Protein AF-A0A7C6BUJ6-F1 (afdb_monomer_lite)

Foldseek 3Di:
DQPQLPDDDDAPDDLVVLLCQQPVQLLVLQVQLQVDLAVSLLSLLVSLLSLLLSLLLLLLLQCSNPCDVCLLVLLLVLLVLLLVLLLVLLVVCVVVVHNSRSLVSSLVSSLVVQQVVLCCCCPVVVDPGPCSNVSSSSNSSSSNSNLQSLLSSLQSHNHSVSSCVLCVVVVVSVVSSVLSSCLNRVLSVVQDDNDNRSVLSSLSSSLSSLCVQLVSLVSSPCPDSNSVVSNVRSVVSNVVSVVVNVVVVVVQVVVCVVPVDRPDPVVD

Sequence (268 aa):
MSVAAGGGSESAVDPKITIGIGIIGGLIGVYLTPFHSVLGPLLASLGAVCAIIWGADAIARVASYGLGTGVPSIGYMSVAVGVIGVLSGLAGGVMLGNIYLGPILGVILSAIIGAVIAILGKKIVGMKIPVLLTGTMELTAASAISILGFSAAIAGGIGMAAIVSSVVATGFIALLFIMNTMAIQHPFNACLGPQENRVRTLKLAASTGFISMAVVGILGGLFTAKGAVIAIIGAIAWFITIKMFLEASKEEAASVAWSGMWPKEEEL

Structure (mmCIF, N/CA/C/O backbone):
data_AF-A0A7C6BUJ6-F1
#
_entry.id   AF-A0A7C6BUJ6-F1
#
loop_
_atom_site.group_PDB
_atom_site.id
_atom_site.type_symbol
_atom_site.label_atom_id
_atom_site.label_alt_id
_atom_site.label_comp_id
_atom_site.label_asym_id
_atom_site.label_entity_id
_atom_site.label_seq_id
_atom_site.pdbx_PDB_ins_code
_atom_site.Cartn_x
_atom_site.Cartn_y
_atom_site.Cartn_z
_atom_site.occupancy
_atom_site.B_iso_or_equiv
_atom_site.auth_seq_id
_atom_site.auth_comp_id
_atom_site.auth_asym_id
_atom_site.auth_atom_id
_atom_site.pdbx_PDB_model_num
ATOM 1 N N . MET A 1 1 ? -23.882 17.249 19.700 1.00 29.28 1 MET A N 1
ATOM 2 C CA . MET A 1 1 ? -23.713 15.968 20.414 1.00 29.28 1 MET A CA 1
ATOM 3 C C . MET A 1 1 ? -22.602 15.208 19.715 1.00 29.28 1 MET A C 1
ATOM 5 O O . MET A 1 1 ? -22.761 14.878 18.549 1.00 29.28 1 MET A O 1
ATOM 9 N N . SER A 1 2 ? -21.447 15.071 20.368 1.00 27.28 2 SER A N 1
ATOM 10 C CA . SER A 1 2 ? -20.324 14.282 19.854 1.00 27.28 2 SER A CA 1
ATOM 11 C C . SER A 1 2 ? -20.714 12.814 19.966 1.00 27.28 2 SER A C 1
ATOM 13 O O . SER A 1 2 ? -20.981 12.351 21.074 1.00 27.28 2 SER A O 1
ATOM 15 N N . VAL A 1 3 ? -20.824 12.112 18.839 1.00 32.84 3 VAL A N 1
ATOM 16 C CA . VAL A 1 3 ? -20.945 10.653 18.846 1.00 32.84 3 VAL A CA 1
ATOM 17 C C . VAL A 1 3 ? -19.619 10.151 19.399 1.00 32.84 3 VAL A C 1
ATOM 19 O O . VAL A 1 3 ? -18.591 10.250 18.732 1.00 32.84 3 VAL A O 1
ATOM 22 N N . ALA A 1 4 ? -19.630 9.729 20.662 1.00 32.44 4 ALA A N 1
ATOM 23 C CA . ALA A 1 4 ? -18.495 9.081 21.285 1.00 32.44 4 ALA A CA 1
ATOM 24 C C . ALA A 1 4 ? -18.145 7.867 20.421 1.00 32.44 4 ALA A C 1
ATOM 26 O O . ALA A 1 4 ? -18.926 6.921 20.333 1.00 32.44 4 ALA A O 1
ATOM 27 N N . ALA A 1 5 ? -17.008 7.936 19.731 1.00 37.09 5 ALA A N 1
ATOM 28 C CA . ALA A 1 5 ? -16.387 6.749 19.179 1.00 37.09 5 ALA A CA 1
ATOM 29 C C . ALA A 1 5 ? -16.152 5.808 20.366 1.00 37.09 5 ALA A C 1
ATOM 31 O O . ALA A 1 5 ? -15.547 6.225 21.360 1.00 37.09 5 ALA A O 1
ATOM 32 N N . GLY A 1 6 ? -16.733 4.607 20.295 1.00 33.31 6 GLY A N 1
ATOM 33 C CA . GLY A 1 6 ? -16.570 3.571 21.308 1.00 33.31 6 GLY A CA 1
ATOM 34 C C . GLY A 1 6 ? -15.096 3.441 21.670 1.00 33.31 6 GLY A C 1
ATOM 35 O O . GLY A 1 6 ? -14.227 3.486 20.794 1.00 33.31 6 GLY A O 1
ATOM 36 N N . GLY A 1 7 ? -14.815 3.392 22.974 1.00 32.12 7 GLY A N 1
ATOM 37 C CA . GLY A 1 7 ? -13.461 3.199 23.477 1.00 32.12 7 GLY A CA 1
ATOM 38 C C . GLY A 1 7 ? -12.842 1.984 22.798 1.00 32.12 7 GLY A C 1
ATOM 39 O O . GLY A 1 7 ? -13.539 1.000 22.596 1.00 32.12 7 GLY A O 1
ATOM 40 N N . GLY A 1 8 ? -11.569 2.091 22.402 1.00 38.09 8 GLY A N 1
ATOM 41 C CA . GLY A 1 8 ? -10.878 1.069 21.616 1.00 38.09 8 GLY A CA 1
ATOM 42 C C . GLY A 1 8 ? -11.058 -0.328 22.205 1.00 38.09 8 GLY A C 1
ATOM 43 O O . GLY A 1 8 ? -10.371 -0.682 23.161 1.00 38.09 8 GLY A O 1
ATOM 44 N N . SER A 1 9 ? -11.993 -1.079 21.632 1.00 43.00 9 SER A N 1
ATOM 45 C CA . SER A 1 9 ? -12.201 -2.493 21.884 1.00 43.00 9 SER A CA 1
ATOM 46 C C . SER A 1 9 ? -11.055 -3.282 21.251 1.00 43.00 9 SER A C 1
ATOM 48 O O . SER A 1 9 ? -10.383 -2.815 20.321 1.00 43.00 9 SER A O 1
ATOM 50 N N . GLU A 1 10 ? -10.770 -4.458 21.807 1.00 45.28 10 GLU A N 1
ATOM 51 C CA . GLU A 1 10 ? -9.793 -5.385 21.242 1.00 45.28 10 GLU A CA 1
ATOM 52 C C . GLU A 1 10 ? -10.175 -5.690 19.789 1.00 45.28 10 GLU A C 1
ATOM 54 O O . GLU A 1 10 ? -11.247 -6.209 19.496 1.00 45.28 10 GLU A O 1
ATOM 59 N N . SER A 1 11 ? -9.297 -5.314 18.859 1.00 54.06 11 SER A N 1
ATOM 60 C CA . SER A 1 11 ? -9.474 -5.613 17.443 1.00 54.06 11 SER A CA 1
ATOM 61 C C . SER A 1 11 ? -9.560 -7.128 17.258 1.00 54.06 11 SER A C 1
ATOM 63 O O . SER A 1 11 ? -8.603 -7.831 17.578 1.00 54.06 11 SER A O 1
ATOM 65 N N . ALA A 1 12 ? -10.649 -7.618 16.656 1.00 64.12 12 ALA A N 1
ATOM 66 C CA . ALA A 1 12 ? -10.813 -9.026 16.273 1.00 64.12 12 ALA A CA 1
ATOM 67 C C . ALA A 1 12 ? -9.687 -9.550 15.350 1.00 64.12 12 ALA A C 1
ATOM 69 O O . ALA A 1 12 ? -9.538 -10.754 15.147 1.00 64.12 12 ALA A O 1
ATOM 70 N N . VAL A 1 13 ? -8.882 -8.648 14.774 1.00 76.81 13 VAL A N 1
ATOM 71 C CA . VAL A 1 13 ? -7.712 -8.968 13.952 1.00 76.81 13 VAL A CA 1
ATOM 72 C C . VAL A 1 13 ? -6.442 -8.497 14.657 1.00 76.81 13 VAL A C 1
ATOM 74 O O . VAL A 1 13 ? -6.299 -7.304 14.933 1.00 76.81 13 VAL A O 1
ATOM 77 N N . ASP A 1 14 ? -5.507 -9.422 14.908 1.00 83.69 14 ASP A N 1
ATOM 78 C CA . ASP A 1 14 ? -4.208 -9.111 15.518 1.00 83.69 14 ASP A CA 1
ATOM 79 C C . ASP A 1 14 ? -3.388 -8.189 14.590 1.00 83.69 14 ASP A C 1
ATOM 81 O O . ASP A 1 14 ? -3.040 -8.592 13.469 1.00 83.69 14 ASP A O 1
ATOM 85 N N . PRO A 1 15 ? -3.011 -6.978 15.046 1.00 83.69 15 PRO A N 1
ATOM 86 C CA . PRO A 1 15 ? -2.178 -6.058 14.277 1.00 83.69 15 PRO A CA 1
ATOM 87 C C . PRO A 1 15 ? -0.844 -6.651 13.812 1.00 83.69 15 PRO A C 1
ATOM 89 O O . PRO A 1 15 ? -0.299 -6.243 12.790 1.00 83.69 15 PRO A O 1
ATOM 92 N N . LYS A 1 16 ? -0.288 -7.639 14.523 1.00 87.31 16 LYS A N 1
ATOM 93 C CA . LYS A 1 16 ? 0.959 -8.299 14.106 1.00 87.31 16 LYS A CA 1
ATOM 94 C C . LYS A 1 16 ? 0.796 -9.051 12.789 1.00 87.31 16 LYS A C 1
ATOM 96 O O . LYS A 1 16 ? 1.744 -9.113 12.008 1.00 87.31 16 LYS A O 1
ATOM 101 N N . ILE A 1 17 ? -0.393 -9.594 12.529 1.00 86.81 17 ILE A N 1
ATOM 102 C CA . ILE A 1 17 ? -0.695 -10.310 11.288 1.00 86.81 17 ILE A CA 1
ATOM 103 C C . ILE A 1 17 ? -0.746 -9.320 10.123 1.00 86.81 17 ILE A C 1
ATOM 105 O O . ILE A 1 17 ? -0.122 -9.560 9.090 1.00 86.81 17 ILE A O 1
ATOM 109 N N . THR A 1 18 ? -1.430 -8.185 10.291 1.00 87.12 18 THR A N 1
ATOM 110 C CA . THR A 1 18 ? -1.541 -7.162 9.238 1.00 87.12 18 THR A CA 1
ATOM 111 C C . THR A 1 18 ? -0.184 -6.523 8.941 1.00 87.12 18 THR A C 1
ATOM 113 O O . THR A 1 18 ? 0.188 -6.426 7.772 1.00 87.12 18 THR A O 1
ATOM 116 N N . ILE A 1 19 ? 0.608 -6.202 9.972 1.00 88.81 19 ILE A N 1
ATOM 117 C CA . ILE A 1 19 ? 1.999 -5.738 9.835 1.00 88.81 19 ILE A CA 1
ATOM 118 C C . ILE A 1 19 ? 2.847 -6.776 9.092 1.00 88.81 19 ILE A C 1
ATOM 120 O O . ILE A 1 19 ? 3.560 -6.434 8.148 1.00 88.81 19 ILE A O 1
ATOM 124 N N . GLY A 1 20 ? 2.772 -8.046 9.502 1.00 85.12 20 GLY A N 1
ATOM 125 C CA . GLY A 1 20 ? 3.536 -9.133 8.894 1.00 85.12 20 GLY A CA 1
ATOM 126 C C . GLY A 1 20 ? 3.234 -9.275 7.404 1.00 85.12 20 GLY A C 1
ATOM 127 O O . GLY A 1 20 ? 4.155 -9.283 6.590 1.00 85.12 20 GLY A O 1
ATOM 128 N N . ILE A 1 21 ? 1.952 -9.298 7.034 1.00 89.19 21 ILE A N 1
ATOM 129 C CA . ILE A 1 21 ? 1.513 -9.367 5.634 1.00 89.19 21 ILE A CA 1
ATOM 130 C C . ILE A 1 21 ? 1.965 -8.123 4.855 1.00 89.19 21 ILE A C 1
ATOM 132 O O . ILE A 1 21 ? 2.471 -8.254 3.741 1.00 89.19 21 ILE A O 1
ATOM 136 N N . GLY A 1 22 ? 1.833 -6.929 5.437 1.00 87.75 22 GLY A N 1
ATOM 137 C CA . GLY A 1 22 ? 2.206 -5.668 4.795 1.00 87.75 22 GLY A CA 1
ATOM 138 C C . GLY A 1 22 ? 3.706 -5.534 4.532 1.00 87.75 22 GLY A C 1
ATOM 139 O O . GLY A 1 22 ? 4.106 -5.224 3.412 1.00 87.75 22 GLY A O 1
ATOM 140 N N . ILE A 1 23 ? 4.545 -5.795 5.537 1.00 89.81 23 ILE A N 1
ATOM 141 C CA . ILE A 1 23 ? 6.003 -5.663 5.419 1.00 89.81 23 ILE A CA 1
ATOM 142 C C . ILE A 1 23 ? 6.583 -6.812 4.597 1.00 89.81 23 ILE A C 1
ATOM 144 O O . ILE A 1 23 ? 7.305 -6.564 3.633 1.00 89.81 23 ILE A O 1
ATOM 148 N N . ILE A 1 24 ? 6.277 -8.062 4.960 1.00 89.38 24 ILE A N 1
ATOM 149 C CA . ILE A 1 24 ? 6.874 -9.237 4.315 1.00 89.38 24 ILE A CA 1
ATOM 150 C C . ILE A 1 24 ? 6.318 -9.372 2.899 1.00 89.38 24 ILE A C 1
ATOM 152 O O . ILE A 1 24 ? 7.090 -9.390 1.944 1.00 89.38 24 ILE A O 1
ATOM 156 N N . GLY A 1 25 ? 4.992 -9.397 2.743 1.00 86.69 25 GLY A N 1
ATOM 157 C CA . GLY A 1 25 ? 4.352 -9.509 1.431 1.00 86.69 25 GLY A CA 1
ATOM 158 C C . GLY A 1 25 ? 4.665 -8.317 0.527 1.00 86.69 25 GLY A C 1
ATOM 159 O O . GLY A 1 25 ? 4.973 -8.496 -0.652 1.00 86.69 25 GLY A O 1
ATOM 160 N N . GLY A 1 26 ? 4.670 -7.107 1.087 1.00 88.69 26 GLY A N 1
ATOM 161 C CA . GLY A 1 26 ? 4.970 -5.885 0.351 1.00 88.69 26 GLY A CA 1
ATOM 162 C C . GLY A 1 26 ? 6.416 -5.783 -0.129 1.00 88.69 26 GLY A C 1
ATOM 163 O O . GLY A 1 26 ? 6.649 -5.573 -1.320 1.00 88.69 26 GLY A O 1
ATOM 164 N N . LEU A 1 27 ? 7.399 -5.971 0.759 1.00 92.62 27 LEU A N 1
ATOM 165 C CA . LEU A 1 27 ? 8.811 -5.890 0.376 1.00 92.62 27 LEU A CA 1
ATOM 166 C C . LEU A 1 27 ? 9.229 -7.055 -0.519 1.00 92.62 27 LEU A C 1
ATOM 168 O O . LEU A 1 27 ? 9.910 -6.815 -1.514 1.00 92.62 27 LEU A O 1
ATOM 172 N N . ILE A 1 28 ? 8.807 -8.291 -0.221 1.00 92.56 28 ILE A N 1
ATOM 173 C CA . ILE A 1 28 ? 9.089 -9.436 -1.101 1.00 92.56 28 ILE A CA 1
ATOM 174 C C . ILE A 1 28 ? 8.507 -9.171 -2.490 1.00 92.56 28 ILE A C 1
ATOM 176 O O . ILE A 1 28 ? 9.223 -9.315 -3.477 1.00 92.56 28 ILE A O 1
ATOM 180 N N . GLY A 1 29 ? 7.255 -8.710 -2.580 1.00 90.88 29 GLY A N 1
ATOM 181 C CA . GLY A 1 29 ? 6.632 -8.360 -3.857 1.00 90.88 29 GLY A CA 1
ATOM 182 C C . GLY A 1 29 ? 7.453 -7.341 -4.650 1.00 90.88 29 GLY A C 1
ATOM 183 O O . GLY A 1 29 ? 7.744 -7.562 -5.824 1.00 90.88 29 GLY A O 1
ATOM 184 N N . VAL A 1 30 ? 7.895 -6.258 -4.001 1.00 93.50 30 VAL A N 1
ATOM 185 C CA . VAL A 1 30 ? 8.757 -5.240 -4.626 1.00 93.50 30 VAL A CA 1
ATOM 186 C C . VAL A 1 30 ? 10.071 -5.854 -5.113 1.00 93.50 30 VAL A C 1
ATOM 188 O O . VAL A 1 30 ? 10.434 -5.669 -6.276 1.00 93.50 30 VAL A O 1
ATOM 191 N N . TYR A 1 31 ? 10.779 -6.610 -4.274 1.00 94.38 31 TYR A N 1
ATOM 192 C CA . TYR A 1 31 ? 12.066 -7.200 -4.649 1.00 94.38 31 TYR A CA 1
ATOM 193 C C . TYR A 1 31 ? 11.955 -8.263 -5.735 1.00 94.38 31 TYR A C 1
ATOM 195 O O . TYR A 1 31 ? 12.916 -8.451 -6.472 1.00 94.38 31 TYR A O 1
ATOM 203 N N . LEU A 1 32 ? 10.798 -8.909 -5.890 1.00 93.12 32 LEU A N 1
ATOM 204 C CA . LEU A 1 32 ? 10.567 -9.877 -6.958 1.00 93.12 32 LEU A CA 1
ATOM 205 C C . LEU A 1 32 ? 10.342 -9.231 -8.338 1.00 93.12 32 LEU A C 1
ATOM 207 O O . LEU A 1 32 ? 10.415 -9.929 -9.350 1.00 93.12 32 LEU A O 1
ATOM 211 N N . THR A 1 33 ? 10.152 -7.907 -8.413 1.00 93.12 33 THR A N 1
ATOM 212 C CA . THR A 1 33 ? 9.927 -7.182 -9.681 1.00 93.12 33 THR A CA 1
ATOM 213 C C . THR A 1 33 ? 10.969 -7.487 -10.768 1.00 93.12 33 THR A C 1
ATOM 215 O O . THR A 1 33 ? 10.563 -7.794 -11.888 1.00 93.12 33 THR A O 1
ATOM 218 N N . PRO A 1 34 ? 12.292 -7.443 -10.497 1.00 90.19 34 PRO A N 1
ATOM 219 C CA . PRO A 1 34 ? 13.306 -7.607 -11.540 1.00 90.19 34 PRO A CA 1
ATOM 220 C C . PRO A 1 34 ? 13.474 -9.050 -12.041 1.00 90.19 34 PRO A C 1
ATOM 222 O O . PRO A 1 34 ? 14.139 -9.259 -13.050 1.00 90.19 34 PRO A O 1
ATOM 225 N N . PHE A 1 35 ? 12.911 -10.048 -11.351 1.00 91.06 35 PHE A N 1
ATOM 226 C CA . PHE A 1 35 ? 13.170 -11.462 -11.650 1.00 91.06 35 PHE A CA 1
ATOM 227 C C . PHE A 1 35 ? 12.404 -11.978 -12.872 1.00 91.06 35 PHE A C 1
ATOM 229 O O . PHE A 1 35 ? 12.871 -12.894 -13.544 1.00 91.06 35 PHE A O 1
ATOM 236 N N . HIS A 1 36 ? 11.228 -11.419 -13.169 1.00 93.06 36 HIS A N 1
ATOM 237 C CA . HIS A 1 36 ? 10.424 -11.833 -14.317 1.00 93.06 36 HIS A CA 1
ATOM 238 C C . HIS A 1 36 ? 9.575 -10.670 -14.842 1.00 93.06 36 HIS A C 1
ATOM 240 O O . HIS A 1 36 ? 8.834 -10.050 -14.086 1.00 93.06 36 HIS A O 1
ATOM 246 N N . SER A 1 37 ? 9.599 -10.427 -16.155 1.00 90.50 37 SER A N 1
ATOM 247 C CA . SER A 1 37 ? 8.984 -9.251 -16.802 1.00 90.50 37 SER A CA 1
ATOM 248 C C . SER A 1 37 ? 7.465 -9.117 -16.614 1.00 90.50 37 SER A C 1
ATOM 250 O O . SER A 1 37 ? 6.938 -8.006 -16.605 1.00 90.50 37 SER A O 1
ATOM 252 N N . VAL A 1 38 ? 6.758 -10.242 -16.465 1.00 92.88 38 VAL A N 1
ATOM 253 C CA . VAL A 1 38 ? 5.309 -10.293 -16.178 1.00 92.88 38 VAL A CA 1
ATOM 254 C C . VAL A 1 38 ? 5.015 -10.576 -14.698 1.00 92.88 38 VAL A C 1
ATOM 256 O O . VAL A 1 38 ? 4.363 -9.771 -14.037 1.00 92.88 38 VAL A O 1
ATOM 259 N N . LEU A 1 39 ? 5.504 -11.703 -14.162 1.00 94.00 39 LEU A N 1
ATOM 260 C CA . LEU A 1 39 ? 5.211 -12.128 -12.788 1.00 94.00 39 LEU A CA 1
ATOM 261 C C . LEU A 1 39 ? 5.809 -11.214 -11.712 1.00 94.00 39 LEU A C 1
ATOM 263 O O . LEU A 1 39 ? 5.175 -11.021 -10.683 1.00 94.00 39 LEU A O 1
ATOM 267 N N . GLY A 1 40 ? 6.984 -10.623 -11.932 1.00 94.56 40 GLY A N 1
ATOM 268 C CA . GLY A 1 40 ? 7.600 -9.720 -10.959 1.00 94.56 40 GLY A CA 1
ATOM 269 C C . GLY A 1 40 ? 6.716 -8.500 -10.668 1.00 94.56 40 GLY A C 1
ATOM 270 O O . GLY A 1 40 ? 6.313 -8.301 -9.524 1.00 94.56 40 GLY A O 1
ATOM 271 N N . PRO A 1 41 ? 6.338 -7.712 -11.688 1.00 96.31 41 PRO A N 1
ATOM 272 C CA . PRO A 1 41 ? 5.401 -6.598 -11.538 1.00 96.31 41 PRO A CA 1
ATOM 273 C C . PRO A 1 41 ? 4.038 -6.988 -10.956 1.00 96.31 41 PRO A C 1
ATOM 275 O O . PRO A 1 41 ? 3.462 -6.229 -10.176 1.00 96.31 41 PRO A O 1
ATOM 278 N N . LEU A 1 42 ? 3.534 -8.179 -11.296 1.00 96.88 42 LEU A N 1
ATOM 279 C CA . LEU A 1 42 ? 2.320 -8.720 -10.689 1.00 96.88 42 LEU A CA 1
ATOM 280 C C . LEU A 1 42 ? 2.489 -8.893 -9.175 1.00 96.88 42 LEU A C 1
ATOM 282 O O . LEU A 1 42 ? 1.669 -8.387 -8.408 1.00 96.88 42 LEU A O 1
ATOM 286 N N . LEU A 1 43 ? 3.567 -9.540 -8.735 1.00 96.81 43 LEU A N 1
ATOM 287 C CA . LEU A 1 43 ? 3.860 -9.744 -7.316 1.00 96.81 43 LEU A CA 1
ATOM 288 C C . LEU A 1 43 ? 4.101 -8.420 -6.579 1.00 96.81 43 LEU A C 1
ATOM 290 O O . LEU A 1 43 ? 3.655 -8.275 -5.445 1.00 96.81 43 LEU A O 1
ATOM 294 N N . ALA A 1 44 ? 4.714 -7.428 -7.227 1.00 96.81 44 ALA A N 1
ATOM 295 C CA . ALA A 1 44 ? 4.863 -6.084 -6.669 1.00 96.81 44 ALA A CA 1
ATOM 296 C C . ALA A 1 44 ? 3.514 -5.392 -6.440 1.00 96.81 44 ALA A C 1
ATOM 298 O O . ALA A 1 44 ? 3.297 -4.785 -5.391 1.00 96.81 44 ALA A O 1
ATOM 299 N N . SER A 1 45 ? 2.582 -5.526 -7.389 1.00 97.06 45 SER A N 1
ATOM 300 C CA . SER A 1 45 ? 1.231 -4.976 -7.244 1.00 97.06 45 SER A CA 1
ATOM 301 C C . SER A 1 45 ? 0.413 -5.695 -6.164 1.00 97.06 45 SER A C 1
ATOM 303 O O . SER A 1 45 ? -0.272 -5.034 -5.390 1.00 97.06 45 SER A O 1
ATOM 305 N N . LEU A 1 46 ? 0.556 -7.018 -6.023 1.00 97.62 46 LEU A N 1
ATOM 306 C CA . LEU A 1 46 ? -0.041 -7.780 -4.920 1.00 97.62 46 LEU A CA 1
ATOM 307 C C . LEU A 1 46 ? 0.560 -7.376 -3.566 1.00 97.62 46 LEU A C 1
ATOM 309 O O . LEU A 1 46 ? -0.172 -7.164 -2.603 1.00 97.62 46 LEU A O 1
ATOM 313 N N . GLY A 1 47 ? 1.880 -7.186 -3.507 1.00 96.81 47 GLY A N 1
ATOM 314 C CA . GLY A 1 47 ? 2.567 -6.674 -2.323 1.00 96.81 47 GLY A CA 1
ATOM 315 C C . GLY A 1 47 ? 2.093 -5.272 -1.924 1.00 96.81 47 GLY A C 1
ATOM 316 O O . GLY A 1 47 ? 1.917 -4.992 -0.738 1.00 96.81 47 GLY A O 1
ATOM 317 N N . ALA A 1 48 ? 1.805 -4.401 -2.895 1.00 97.81 48 ALA A N 1
ATOM 318 C CA . ALA A 1 48 ? 1.201 -3.098 -2.623 1.00 97.81 48 ALA A CA 1
ATOM 319 C C . ALA A 1 48 ? -0.210 -3.222 -2.024 1.00 97.81 48 ALA A C 1
ATOM 321 O O . ALA A 1 48 ? -0.532 -2.478 -1.099 1.00 97.81 48 ALA A O 1
ATOM 322 N N . VAL A 1 49 ? -1.026 -4.187 -2.470 1.00 98.06 49 VAL A N 1
ATOM 323 C CA . VAL A 1 49 ? -2.335 -4.478 -1.852 1.00 98.06 49 VAL A CA 1
ATOM 324 C C . VAL A 1 49 ? -2.171 -4.954 -0.405 1.00 98.06 49 VAL A C 1
ATOM 326 O O . VAL A 1 49 ? -2.875 -4.467 0.477 1.00 98.06 49 VAL A O 1
ATOM 329 N N . CYS A 1 50 ? -1.202 -5.830 -0.123 1.00 97.38 50 CYS A N 1
ATOM 330 C CA . CYS A 1 50 ? -0.873 -6.235 1.248 1.00 97.38 50 CYS A CA 1
ATOM 331 C C . CYS A 1 50 ? -0.511 -5.031 2.133 1.00 97.38 50 CYS A C 1
ATOM 333 O O . CYS A 1 50 ? -0.978 -4.927 3.268 1.00 97.38 50 CYS A O 1
ATOM 335 N N . ALA A 1 51 ? 0.278 -4.092 1.605 1.00 97.62 51 ALA A N 1
ATOM 336 C CA . ALA A 1 51 ? 0.618 -2.863 2.310 1.00 97.62 51 ALA A CA 1
ATOM 337 C C . ALA A 1 51 ? -0.596 -1.942 2.518 1.00 97.62 51 ALA A C 1
ATOM 339 O O . ALA A 1 51 ? -0.716 -1.338 3.578 1.00 97.62 51 ALA A O 1
ATOM 340 N N . ILE A 1 52 ? -1.530 -1.870 1.564 1.00 97.88 52 ILE A N 1
ATOM 341 C CA . ILE A 1 52 ? -2.789 -1.123 1.727 1.00 97.88 52 ILE A CA 1
ATOM 342 C C . ILE A 1 52 ? -3.626 -1.704 2.869 1.00 97.88 52 ILE A C 1
ATOM 344 O O . ILE A 1 52 ? -4.128 -0.942 3.689 1.00 97.88 52 ILE A O 1
ATOM 348 N N . ILE A 1 53 ? -3.736 -3.032 2.969 1.00 97.00 53 ILE A N 1
ATOM 349 C CA . ILE A 1 53 ? -4.468 -3.698 4.059 1.00 97.00 53 ILE A CA 1
ATOM 350 C C . ILE A 1 53 ? -3.822 -3.381 5.416 1.00 97.00 53 ILE A C 1
ATOM 352 O O . ILE A 1 53 ? -4.525 -3.054 6.371 1.00 97.00 53 ILE A O 1
ATOM 356 N N . TRP A 1 54 ? -2.488 -3.407 5.496 1.00 96.81 54 TRP A N 1
ATOM 357 C CA . TRP A 1 54 ? -1.763 -2.984 6.697 1.00 96.81 54 TRP A CA 1
ATOM 358 C C . TRP A 1 54 ? -2.019 -1.510 7.043 1.00 96.81 54 TRP A C 1
ATOM 360 O O . TRP A 1 54 ? -2.348 -1.189 8.185 1.00 96.81 54 TRP A O 1
ATOM 370 N N . GLY A 1 55 ? -1.938 -0.614 6.057 1.00 95.81 55 GLY A N 1
ATOM 371 C CA . GLY A 1 55 ? -2.230 0.806 6.243 1.00 95.81 55 GLY A CA 1
ATOM 372 C C . GLY A 1 55 ? -3.668 1.051 6.704 1.00 95.81 55 GLY A C 1
ATOM 373 O O . GLY A 1 55 ? -3.893 1.874 7.589 1.00 95.81 55 GLY A O 1
ATOM 374 N N . ALA A 1 56 ? -4.634 0.315 6.150 1.00 95.12 56 ALA A N 1
ATOM 375 C CA . ALA A 1 56 ? -6.042 0.401 6.524 1.00 95.12 56 ALA A CA 1
ATOM 376 C C . ALA A 1 56 ? -6.288 -0.051 7.974 1.00 95.12 56 ALA A C 1
ATOM 378 O O . ALA A 1 56 ? -7.083 0.563 8.682 1.00 95.12 56 ALA A O 1
ATOM 379 N N . ASP A 1 57 ? -5.571 -1.072 8.455 1.00 94.62 57 ASP A N 1
ATOM 380 C CA . ASP A 1 57 ? -5.605 -1.430 9.875 1.00 94.62 57 ASP A CA 1
ATOM 381 C C . ASP A 1 57 ? -4.980 -0.337 10.759 1.00 94.62 57 ASP A C 1
ATOM 383 O O . ASP A 1 57 ? -5.569 0.077 11.763 1.00 94.62 57 ASP A O 1
ATOM 387 N N . ALA A 1 58 ? -3.799 0.161 10.381 1.00 93.62 58 ALA A N 1
ATOM 388 C CA . ALA A 1 58 ? -3.088 1.182 11.143 1.00 93.62 58 ALA A CA 1
ATOM 389 C C . ALA A 1 58 ? -3.917 2.470 11.275 1.00 93.62 58 ALA A C 1
ATOM 391 O O . ALA A 1 58 ? -4.071 2.991 12.383 1.00 93.62 58 ALA A O 1
ATOM 392 N N . ILE A 1 59 ? -4.510 2.956 10.176 1.00 92.75 59 ILE A N 1
ATOM 393 C CA . ILE A 1 59 ? -5.367 4.146 10.217 1.00 92.75 59 ILE A CA 1
ATOM 394 C C . ILE A 1 59 ? -6.607 3.896 11.066 1.00 92.75 59 ILE A C 1
ATOM 396 O O . ILE A 1 59 ? -6.945 4.748 11.880 1.00 92.75 59 ILE A O 1
ATOM 400 N N . ALA A 1 60 ? -7.235 2.725 10.951 1.00 91.00 60 ALA A N 1
ATOM 401 C CA . ALA A 1 60 ? -8.413 2.393 11.729 1.00 91.00 60 ALA A CA 1
ATOM 402 C C . ALA A 1 60 ? -8.089 2.344 13.232 1.00 91.00 60 ALA A C 1
ATOM 404 O O . ALA A 1 60 ? -8.829 2.911 14.025 1.00 91.00 60 ALA A O 1
ATOM 405 N N . ARG A 1 61 ? -6.936 1.795 13.650 1.00 89.94 61 ARG A N 1
ATOM 406 C CA . ARG A 1 61 ? -6.504 1.829 15.065 1.00 89.94 61 ARG A CA 1
ATOM 407 C C . ARG A 1 61 ? -6.301 3.247 15.600 1.00 89.94 61 ARG A C 1
ATOM 409 O O . ARG A 1 61 ? -6.676 3.529 16.733 1.00 89.94 61 ARG A O 1
ATOM 416 N N . VAL A 1 62 ? -5.713 4.149 14.815 1.00 89.19 62 VAL A N 1
ATOM 417 C CA . VAL A 1 62 ? -5.520 5.548 15.245 1.00 89.19 62 VAL A CA 1
ATOM 418 C C . VAL A 1 62 ? -6.851 6.305 15.240 1.00 89.19 62 VAL A C 1
ATOM 420 O O . VAL A 1 62 ? -7.123 7.101 16.138 1.00 89.19 62 VAL A O 1
ATOM 423 N N . ALA A 1 63 ? -7.690 6.053 14.240 1.00 88.00 63 ALA A N 1
ATOM 424 C CA . ALA A 1 63 ? -8.917 6.789 13.993 1.00 88.00 63 ALA A CA 1
ATOM 425 C C . ALA A 1 63 ? -10.096 6.385 14.882 1.00 88.00 63 ALA A C 1
ATOM 427 O O . ALA A 1 63 ? -10.951 7.237 15.141 1.00 88.00 63 ALA A O 1
ATOM 428 N N . SER A 1 64 ? -10.104 5.159 15.420 1.00 84.50 64 SER A N 1
ATOM 429 C CA . SER A 1 64 ? -11.083 4.707 16.420 1.00 84.50 64 SER A CA 1
ATOM 430 C C . SER A 1 64 ? -11.118 5.597 17.668 1.00 84.50 64 SER A C 1
ATOM 432 O O . SER A 1 64 ? -12.141 5.669 18.334 1.00 84.50 64 SER A O 1
ATOM 434 N N . TYR A 1 65 ? -10.064 6.370 17.951 1.00 84.00 65 TYR A N 1
ATOM 435 C CA . TYR A 1 65 ? -10.046 7.346 19.050 1.00 84.00 65 TYR A CA 1
ATOM 436 C C . TYR A 1 65 ? -10.801 8.656 18.744 1.00 84.00 65 TYR A C 1
ATOM 438 O O . TYR A 1 65 ? -10.589 9.665 19.416 1.00 84.00 65 TYR A O 1
ATOM 446 N N . GLY A 1 66 ? -11.678 8.665 17.736 1.00 76.31 66 GLY A N 1
ATOM 447 C CA . GLY A 1 66 ? -12.570 9.789 17.452 1.00 76.31 66 GLY A CA 1
ATOM 448 C C . GLY A 1 66 ? -11.913 10.925 16.670 1.00 76.31 66 GLY A C 1
ATOM 449 O O . GLY A 1 66 ? -12.153 12.094 16.963 1.00 76.31 66 GLY A O 1
ATOM 450 N N . LEU A 1 67 ? -11.097 10.603 15.658 1.00 75.75 67 LEU A N 1
ATOM 451 C CA . LEU A 1 67 ? -10.441 11.616 14.814 1.00 75.75 67 LEU A CA 1
ATOM 452 C C . LEU A 1 67 ? -11.418 12.474 13.987 1.00 75.75 67 LEU A C 1
ATOM 454 O O . LEU A 1 67 ? -11.039 13.561 13.550 1.00 75.75 67 LEU A O 1
ATOM 458 N N . GLY A 1 68 ? -12.650 12.011 13.748 1.00 78.62 68 GLY A N 1
ATOM 459 C CA . GLY A 1 68 ? -13.640 12.727 12.938 1.00 78.62 68 GLY A CA 1
ATOM 460 C C . GLY A 1 68 ? -13.097 13.077 11.547 1.00 78.62 68 GLY A C 1
ATOM 461 O O . GLY A 1 68 ? -12.620 12.210 10.817 1.00 78.62 68 GLY A O 1
ATOM 462 N N . THR A 1 69 ? -13.095 14.364 11.195 1.00 80.44 69 THR A N 1
ATOM 463 C CA . THR A 1 69 ? -12.527 14.871 9.928 1.00 80.44 69 THR A CA 1
ATOM 464 C C . THR A 1 69 ? -11.003 14.717 9.822 1.00 80.44 69 THR A C 1
ATOM 466 O O . THR A 1 69 ? -10.440 14.922 8.749 1.00 80.44 69 THR A O 1
ATOM 469 N N . GLY A 1 70 ? -10.320 14.328 10.901 1.00 82.50 70 GLY A N 1
ATOM 470 C CA . GLY A 1 70 ? -8.886 14.043 10.917 1.00 82.50 70 GLY A CA 1
ATOM 471 C C . GLY A 1 70 ? -8.485 12.753 10.195 1.00 82.50 70 GLY A C 1
ATOM 472 O O . GLY A 1 70 ? -7.304 12.591 9.893 1.00 82.50 70 GLY A O 1
ATOM 473 N N . VAL A 1 71 ? -9.431 11.856 9.884 1.00 85.19 71 VAL A N 1
ATOM 474 C CA . VAL A 1 71 ? -9.146 10.595 9.173 1.00 85.19 71 VAL A CA 1
ATOM 475 C C . VAL A 1 71 ? -8.653 10.846 7.742 1.00 85.19 71 VAL A C 1
ATOM 477 O O . VAL A 1 71 ? -7.561 10.378 7.417 1.00 85.19 71 VAL A O 1
ATOM 480 N N . PRO A 1 72 ? -9.354 11.634 6.899 1.00 86.81 72 PRO A N 1
ATOM 481 C CA . PRO A 1 72 ? -8.791 12.061 5.623 1.00 86.81 72 PRO A CA 1
ATOM 482 C C . PRO A 1 72 ? -7.417 12.729 5.761 1.00 86.81 72 PRO A C 1
ATOM 484 O O . PRO A 1 72 ? -6.495 12.433 5.006 1.00 86.81 72 PRO A O 1
ATOM 487 N N . SER A 1 73 ? -7.249 13.609 6.752 1.00 89.44 73 SER A N 1
ATOM 488 C CA . SER A 1 73 ? -6.012 14.377 6.927 1.00 89.44 73 SER A CA 1
ATOM 489 C C . SER A 1 73 ? -4.798 13.490 7.210 1.00 89.44 73 SER A C 1
ATOM 491 O O . SER A 1 73 ? -3.757 13.667 6.576 1.00 89.44 73 SER A O 1
ATOM 493 N N . ILE A 1 74 ? -4.920 12.513 8.119 1.00 90.81 74 ILE A N 1
ATOM 494 C CA . ILE A 1 74 ? -3.817 11.591 8.422 1.00 90.81 74 ILE A CA 1
ATOM 495 C C . ILE A 1 74 ? -3.540 10.634 7.256 1.00 90.81 74 ILE A C 1
ATOM 497 O O . ILE A 1 74 ? -2.380 10.284 7.039 1.00 90.81 74 ILE A O 1
ATOM 501 N N . GLY A 1 75 ? -4.559 10.270 6.467 1.00 92.31 75 GLY A N 1
ATOM 502 C CA . GLY A 1 75 ? -4.398 9.470 5.252 1.00 92.31 75 GLY A CA 1
ATOM 503 C C . GLY A 1 75 ? -3.574 10.201 4.189 1.00 92.31 75 GLY A C 1
ATOM 504 O O . GLY A 1 75 ? -2.499 9.731 3.816 1.00 92.31 75 GLY A O 1
ATOM 505 N N . TYR A 1 76 ? -4.016 11.393 3.770 1.00 95.00 76 TYR A N 1
ATOM 506 C CA . TYR A 1 76 ? -3.309 12.209 2.769 1.00 95.00 76 TYR A CA 1
ATOM 507 C C . TYR A 1 76 ? -1.879 12.545 3.196 1.00 95.00 76 TYR A C 1
ATOM 509 O O . TYR A 1 76 ? -0.936 12.419 2.414 1.00 95.00 76 TYR A O 1
ATOM 517 N N . MET A 1 77 ? -1.700 12.949 4.452 1.00 95.44 77 MET A N 1
ATOM 518 C CA . MET A 1 77 ? -0.381 13.265 4.986 1.00 95.44 77 MET A CA 1
ATOM 519 C C . MET A 1 77 ? 0.535 12.036 4.973 1.00 95.44 77 MET A C 1
ATOM 521 O O . MET A 1 77 ? 1.682 12.130 4.538 1.00 95.44 77 MET A O 1
ATOM 525 N N . SER A 1 78 ? 0.042 10.877 5.413 1.00 96.31 78 SER A N 1
ATOM 526 C CA . SER A 1 78 ? 0.872 9.673 5.488 1.00 96.31 78 SER A CA 1
ATOM 527 C C . SER A 1 78 ? 1.309 9.170 4.121 1.00 96.31 78 SER A C 1
ATOM 529 O O . SER A 1 78 ? 2.458 8.761 3.956 1.00 96.31 78 SER A O 1
ATOM 531 N N . VAL A 1 79 ? 0.431 9.262 3.120 1.00 97.31 79 VAL A N 1
ATOM 532 C CA . VAL A 1 79 ? 0.785 8.892 1.748 1.00 97.31 79 VAL A CA 1
ATOM 533 C C . VAL A 1 79 ? 1.737 9.906 1.123 1.00 97.31 79 VAL A C 1
ATOM 535 O O . VAL A 1 79 ? 2.664 9.496 0.427 1.00 97.31 79 VAL A O 1
ATOM 538 N N . ALA A 1 80 ? 1.613 11.201 1.434 1.00 97.75 80 ALA A N 1
ATOM 539 C CA . ALA A 1 80 ? 2.588 12.205 1.002 1.00 97.75 80 ALA A CA 1
ATOM 540 C C . ALA A 1 80 ? 3.987 11.901 1.565 1.00 97.75 80 ALA A C 1
ATOM 542 O O . ALA A 1 80 ? 4.974 11.913 0.830 1.00 97.75 80 ALA A O 1
ATOM 543 N N . VAL A 1 81 ? 4.070 11.537 2.850 1.00 97.94 81 VAL A N 1
ATOM 544 C CA . VAL A 1 81 ? 5.313 11.062 3.483 1.00 97.94 81 VAL A CA 1
ATOM 545 C C . VAL A 1 81 ? 5.810 9.762 2.845 1.00 97.94 81 VAL A C 1
ATOM 547 O O . VAL A 1 81 ? 7.017 9.581 2.684 1.00 97.94 81 VAL A O 1
ATOM 550 N N . GLY A 1 82 ? 4.904 8.866 2.453 1.00 97.31 82 GLY A N 1
ATOM 551 C CA . GLY A 1 82 ? 5.223 7.661 1.689 1.00 97.31 82 GLY A CA 1
ATOM 552 C C . GLY A 1 82 ? 5.903 7.983 0.356 1.00 97.31 82 GLY A C 1
ATOM 553 O O . GLY A 1 82 ? 6.973 7.456 0.071 1.00 97.31 82 GLY A O 1
ATOM 554 N N . VAL A 1 83 ? 5.338 8.902 -0.432 1.00 97.62 83 VAL A N 1
ATOM 555 C CA . VAL A 1 83 ? 5.918 9.355 -1.709 1.00 97.62 83 VAL A CA 1
ATOM 556 C C . VAL A 1 83 ? 7.298 9.980 -1.496 1.00 97.62 83 VAL A C 1
ATO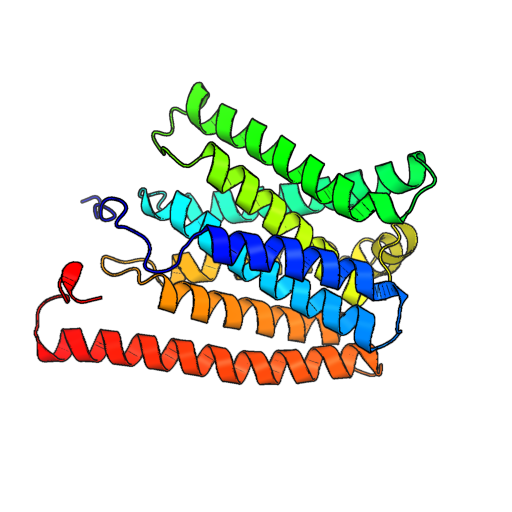M 558 O O . VAL A 1 83 ? 8.258 9.594 -2.165 1.00 97.62 83 VAL A O 1
ATOM 561 N N . ILE A 1 84 ? 7.418 10.915 -0.547 1.00 97.06 84 ILE A N 1
ATOM 562 C CA . ILE A 1 84 ? 8.687 11.600 -0.257 1.00 97.06 84 ILE A CA 1
ATOM 563 C C . ILE A 1 84 ? 9.748 10.598 0.201 1.00 97.06 84 ILE A C 1
ATOM 565 O O . ILE A 1 84 ? 10.880 10.640 -0.285 1.00 97.06 84 ILE A O 1
ATOM 569 N N . GLY A 1 85 ? 9.396 9.689 1.110 1.00 97.00 85 GLY A N 1
ATOM 570 C CA . GLY A 1 85 ? 10.325 8.685 1.612 1.00 97.00 85 GLY A CA 1
ATOM 571 C C . GLY A 1 85 ? 10.760 7.714 0.523 1.00 97.00 85 GLY A C 1
ATOM 572 O O . GLY A 1 85 ? 11.955 7.490 0.387 1.00 97.00 85 GLY A O 1
ATOM 573 N N . VAL A 1 86 ? 9.851 7.230 -0.331 1.00 97.06 86 VAL A N 1
ATOM 574 C CA . VAL A 1 86 ? 10.207 6.370 -1.475 1.00 97.06 86 VAL A CA 1
ATOM 575 C C . VAL A 1 86 ? 11.187 7.065 -2.416 1.00 97.06 86 VAL A C 1
ATOM 577 O O . VAL A 1 86 ? 12.234 6.498 -2.721 1.00 97.06 86 VAL A O 1
ATOM 580 N N . LEU A 1 87 ? 10.902 8.295 -2.852 1.00 96.56 87 LEU A N 1
ATOM 581 C CA . LEU A 1 87 ? 11.789 9.013 -3.774 1.00 96.56 87 LEU A CA 1
ATOM 582 C C . LEU A 1 87 ? 13.154 9.312 -3.140 1.00 96.56 87 LEU A C 1
ATOM 584 O O . LEU A 1 87 ? 14.186 9.126 -3.786 1.00 96.56 87 LEU A O 1
ATOM 588 N N . SER A 1 88 ? 13.167 9.704 -1.864 1.00 96.19 88 SER A N 1
ATOM 589 C CA . SER A 1 88 ? 14.402 9.968 -1.114 1.00 96.19 88 SER A CA 1
ATOM 590 C C . SER A 1 88 ? 15.210 8.691 -0.871 1.00 96.19 88 SER A C 1
ATOM 592 O O . SER A 1 88 ? 16.431 8.696 -0.992 1.00 96.19 88 SER A O 1
ATOM 594 N N . GLY A 1 89 ? 14.539 7.579 -0.571 1.00 96.12 89 GLY A N 1
ATOM 595 C CA . GLY A 1 89 ? 15.158 6.274 -0.360 1.00 96.12 89 GLY A CA 1
ATOM 596 C C . GLY A 1 89 ? 15.773 5.717 -1.635 1.00 96.12 89 GLY A C 1
ATOM 597 O O . GLY A 1 89 ? 16.925 5.289 -1.624 1.00 96.12 89 GLY A O 1
ATOM 598 N N . LEU A 1 90 ? 15.050 5.799 -2.756 1.00 95.75 90 LEU A N 1
ATOM 599 C CA . LEU A 1 90 ? 15.568 5.432 -4.074 1.00 95.75 90 LEU A CA 1
ATOM 600 C C . LEU A 1 90 ? 16.791 6.279 -4.455 1.00 95.75 90 LEU A C 1
ATOM 602 O O . LEU A 1 90 ? 17.784 5.720 -4.919 1.00 95.75 90 LEU A O 1
ATOM 606 N N . ALA A 1 91 ? 16.759 7.592 -4.198 1.00 94.81 91 ALA A N 1
ATOM 607 C CA . ALA A 1 91 ? 17.915 8.467 -4.393 1.00 94.81 91 ALA A CA 1
ATOM 608 C C . ALA A 1 91 ? 19.099 8.065 -3.499 1.00 94.81 91 ALA A C 1
ATOM 610 O O . ALA A 1 91 ? 20.221 7.938 -3.986 1.00 94.81 91 ALA A O 1
ATOM 611 N N . GLY A 1 92 ? 18.850 7.775 -2.220 1.00 92.75 92 GLY A N 1
ATOM 612 C CA . GLY A 1 92 ? 19.865 7.271 -1.293 1.00 92.75 92 GLY A CA 1
ATOM 613 C C . GLY A 1 92 ? 20.493 5.951 -1.753 1.00 92.75 92 GLY A C 1
ATOM 614 O O . GLY A 1 92 ? 21.709 5.793 -1.682 1.00 92.75 92 GLY A O 1
ATOM 615 N N . GLY A 1 93 ? 19.696 5.031 -2.306 1.00 92.00 93 GLY A N 1
ATOM 616 C CA . GLY A 1 93 ? 20.193 3.786 -2.899 1.00 92.00 93 GLY A CA 1
ATOM 617 C C . GLY A 1 93 ? 21.141 4.025 -4.079 1.00 92.00 93 GLY A C 1
ATOM 618 O O . GLY A 1 93 ? 22.175 3.366 -4.184 1.00 92.00 93 GLY A O 1
ATOM 619 N N . VAL A 1 94 ? 20.843 5.015 -4.928 1.00 92.56 94 VAL A N 1
ATOM 620 C CA . VAL A 1 94 ? 21.740 5.436 -6.020 1.00 92.56 94 VAL A CA 1
ATOM 621 C C . VAL A 1 94 ? 23.032 6.044 -5.468 1.00 92.56 94 VAL A C 1
ATOM 623 O O . VAL A 1 94 ? 24.112 5.672 -5.920 1.00 92.56 94 VAL A O 1
ATOM 626 N N . MET A 1 95 ? 22.946 6.923 -4.465 1.00 92.50 95 MET A N 1
ATOM 627 C CA . MET A 1 95 ? 24.119 7.553 -3.839 1.00 92.50 95 MET A CA 1
ATOM 628 C C . MET A 1 95 ? 25.059 6.535 -3.179 1.00 92.50 95 MET A C 1
ATOM 630 O O . MET A 1 95 ? 26.272 6.716 -3.199 1.00 92.50 95 MET A O 1
ATOM 634 N N . LEU A 1 96 ? 24.507 5.454 -2.624 1.00 91.62 96 LEU A N 1
ATOM 635 C CA . LEU A 1 96 ? 25.263 4.353 -2.021 1.00 91.62 96 LEU A CA 1
ATOM 636 C C . LEU A 1 96 ? 25.729 3.300 -3.044 1.00 91.62 96 LEU A C 1
ATOM 638 O O . LEU A 1 96 ? 26.323 2.295 -2.658 1.00 91.62 96 LEU A O 1
ATOM 642 N N . GLY A 1 97 ? 25.441 3.493 -4.335 1.00 89.12 97 GLY A N 1
ATOM 643 C CA . GLY A 1 97 ? 25.818 2.565 -5.403 1.00 89.12 97 GLY A CA 1
ATOM 644 C C . GLY A 1 97 ? 25.069 1.228 -5.380 1.00 89.12 97 GLY A C 1
ATOM 645 O O . GLY A 1 97 ? 25.473 0.295 -6.071 1.00 89.12 97 GLY A O 1
ATOM 646 N N . ASN A 1 98 ? 23.982 1.108 -4.610 1.00 90.56 98 ASN A N 1
ATOM 647 C CA . ASN A 1 98 ? 23.210 -0.125 -4.486 1.00 90.56 98 ASN A CA 1
ATOM 648 C C . ASN A 1 98 ? 21.705 0.138 -4.615 1.00 90.56 98 ASN A C 1
ATOM 650 O O . ASN A 1 98 ? 21.019 0.517 -3.664 1.00 90.56 98 ASN A O 1
ATOM 654 N N . ILE A 1 99 ? 21.181 -0.149 -5.808 1.00 88.81 99 ILE A N 1
ATOM 655 C CA . ILE A 1 99 ? 19.765 0.016 -6.162 1.00 88.81 99 ILE A CA 1
ATOM 656 C C . ILE A 1 99 ? 18.850 -0.789 -5.229 1.00 88.81 99 ILE A C 1
ATOM 658 O O . ILE A 1 99 ? 17.759 -0.329 -4.892 1.00 88.81 99 ILE A O 1
ATOM 662 N N . TYR A 1 100 ? 19.299 -1.957 -4.765 1.00 90.94 100 TYR A N 1
ATOM 663 C CA . TYR A 1 100 ? 18.512 -2.814 -3.885 1.00 90.94 100 TYR A CA 1
ATOM 664 C C . TYR A 1 100 ? 18.349 -2.230 -2.481 1.00 90.94 100 TYR A C 1
ATOM 666 O O . TYR A 1 100 ? 17.439 -2.639 -1.781 1.00 90.94 100 TYR A O 1
ATOM 674 N N . LEU A 1 101 ? 19.149 -1.247 -2.058 1.00 92.56 101 LEU A N 1
ATOM 675 C CA . LEU A 1 101 ? 18.907 -0.565 -0.781 1.00 92.56 101 LEU A CA 1
ATOM 676 C C . LEU A 1 101 ? 17.766 0.455 -0.863 1.00 92.56 101 LEU A C 1
ATOM 678 O O . LEU A 1 101 ? 17.171 0.782 0.162 1.00 92.56 101 LEU A O 1
ATOM 682 N N . GLY A 1 102 ? 17.433 0.933 -2.066 1.00 93.62 102 GLY A N 1
ATOM 683 C CA . GLY A 1 102 ? 16.453 1.998 -2.275 1.00 93.62 102 GLY A CA 1
ATOM 684 C C . GLY A 1 102 ? 15.087 1.733 -1.624 1.00 93.62 102 GLY A C 1
ATOM 685 O O . GLY A 1 102 ? 14.636 2.566 -0.833 1.00 93.62 102 GLY A O 1
ATOM 686 N N . PRO A 1 103 ? 14.446 0.574 -1.880 1.00 94.69 103 PRO A N 1
ATOM 687 C CA . PRO A 1 103 ? 13.185 0.194 -1.244 1.00 94.69 103 PRO A CA 1
ATOM 688 C C . PRO A 1 103 ? 13.203 0.238 0.288 1.00 94.69 103 PRO A C 1
ATOM 690 O O . PRO A 1 103 ? 12.328 0.851 0.897 1.00 94.69 103 PRO A O 1
ATOM 693 N N . ILE A 1 104 ? 14.211 -0.376 0.920 1.00 95.69 104 ILE A N 1
ATOM 694 C CA . ILE A 1 104 ? 14.317 -0.434 2.387 1.00 95.69 104 ILE A CA 1
ATOM 695 C C . ILE A 1 104 ? 14.555 0.959 2.966 1.00 95.69 104 ILE A C 1
ATOM 697 O O . ILE A 1 104 ? 13.887 1.344 3.925 1.00 95.69 104 ILE A O 1
ATOM 701 N N . LEU A 1 105 ? 15.463 1.733 2.366 1.00 95.94 105 LEU A N 1
ATOM 702 C CA . LEU A 1 105 ? 15.723 3.106 2.792 1.00 95.94 105 LEU A CA 1
ATOM 703 C C . LEU A 1 105 ? 14.460 3.960 2.702 1.00 95.94 105 LEU A C 1
ATOM 705 O O . LEU A 1 105 ? 14.195 4.739 3.611 1.00 95.94 105 LEU A O 1
ATOM 709 N N . GLY A 1 106 ? 13.649 3.775 1.657 1.00 96.50 106 GLY A N 1
ATOM 710 C CA . GLY A 1 106 ? 12.405 4.519 1.497 1.00 96.50 106 GLY A CA 1
ATOM 711 C C . GLY A 1 106 ? 11.407 4.248 2.618 1.00 96.50 106 GLY A C 1
ATOM 712 O O . GLY A 1 106 ? 10.873 5.186 3.206 1.00 96.50 106 GLY A O 1
ATOM 713 N N . VAL A 1 107 ? 11.220 2.976 2.978 1.00 96.75 107 VAL A N 1
ATOM 714 C CA . VAL A 1 107 ? 10.332 2.582 4.083 1.00 96.75 107 VAL A CA 1
ATOM 715 C C . VAL A 1 107 ? 10.846 3.096 5.429 1.00 96.75 107 VAL A C 1
ATOM 717 O O . VAL A 1 107 ? 10.067 3.651 6.204 1.00 96.75 107 VAL A O 1
ATOM 720 N N . ILE A 1 108 ? 12.151 2.966 5.699 1.00 96.88 108 ILE A N 1
ATOM 721 C CA . ILE A 1 108 ? 12.767 3.452 6.943 1.00 96.88 108 ILE A CA 1
ATOM 722 C C . ILE A 1 108 ? 12.606 4.972 7.065 1.00 96.88 108 ILE A C 1
ATOM 724 O O . ILE A 1 108 ? 12.174 5.460 8.109 1.00 96.88 108 ILE A O 1
ATOM 728 N N . LEU A 1 109 ? 12.903 5.725 6.002 1.00 97.19 109 LEU A N 1
ATOM 729 C CA . LEU A 1 109 ? 12.760 7.181 5.997 1.00 97.19 109 LEU A CA 1
ATOM 730 C C . LEU A 1 109 ? 11.301 7.604 6.206 1.00 97.19 109 LEU A C 1
ATOM 732 O O . LEU A 1 109 ? 11.041 8.484 7.026 1.00 97.19 109 LEU A O 1
ATOM 736 N N . SER A 1 110 ? 10.339 6.955 5.541 1.00 97.56 110 SER A N 1
ATOM 737 C CA . SER A 1 110 ? 8.914 7.233 5.759 1.00 97.56 110 SER A CA 1
ATOM 738 C C . SER A 1 110 ? 8.471 6.939 7.193 1.00 97.56 110 SER A C 1
ATOM 740 O O . SER A 1 110 ? 7.724 7.734 7.770 1.00 97.56 110 SER A O 1
ATOM 742 N N . ALA A 1 111 ? 8.939 5.845 7.800 1.00 97.25 111 ALA A N 1
ATOM 743 C CA . ALA A 1 111 ? 8.634 5.519 9.192 1.00 97.25 111 ALA A CA 1
ATOM 744 C C . ALA A 1 111 ? 9.211 6.567 10.160 1.00 97.25 111 ALA A C 1
ATOM 746 O O . ALA A 1 111 ? 8.512 7.017 11.066 1.00 97.25 111 ALA A O 1
ATOM 747 N N . ILE A 1 112 ? 10.455 7.013 9.941 1.00 97.56 112 ILE A N 1
ATOM 748 C CA . ILE A 1 112 ? 11.100 8.056 10.755 1.00 97.56 112 ILE A CA 1
ATOM 749 C C . ILE A 1 112 ? 10.332 9.378 10.654 1.00 97.56 112 ILE A C 1
ATOM 751 O O . ILE A 1 112 ? 10.021 9.987 11.677 1.00 97.56 112 ILE A O 1
ATOM 755 N N . ILE A 1 113 ? 9.982 9.816 9.441 1.00 97.19 113 ILE A N 1
ATOM 756 C CA . ILE A 1 113 ? 9.218 11.056 9.242 1.00 97.19 113 ILE A CA 1
ATOM 757 C C . ILE A 1 113 ? 7.831 10.941 9.895 1.00 97.19 113 ILE A C 1
ATOM 759 O O . ILE A 1 113 ? 7.393 11.868 10.576 1.00 97.19 113 ILE A O 1
ATOM 763 N N . GLY A 1 114 ? 7.169 9.786 9.768 1.00 96.38 114 GLY A N 1
ATOM 764 C CA . GLY A 1 114 ? 5.908 9.501 10.458 1.00 96.38 114 GLY A CA 1
ATOM 765 C C . GLY A 1 114 ? 6.029 9.587 11.982 1.00 96.38 114 GLY A C 1
ATOM 766 O O . GLY A 1 114 ? 5.173 10.185 12.635 1.00 96.38 114 GLY A O 1
ATOM 767 N N . ALA A 1 115 ? 7.124 9.074 12.552 1.00 96.25 115 ALA A N 1
ATOM 768 C CA . ALA A 1 115 ? 7.408 9.176 13.983 1.00 96.25 115 ALA A CA 1
ATOM 769 C C . ALA A 1 115 ? 7.536 10.636 14.432 1.00 96.25 115 ALA A C 1
ATOM 771 O O . ALA A 1 115 ? 6.932 11.035 15.428 1.00 96.25 115 ALA A O 1
ATOM 772 N N . VAL A 1 116 ? 8.290 11.445 13.679 1.00 96.31 116 VAL A N 1
ATOM 773 C CA . VAL A 1 116 ? 8.461 12.878 13.958 1.00 96.31 116 VAL A CA 1
ATOM 774 C C . VAL A 1 116 ? 7.104 13.574 13.963 1.00 96.31 116 VAL A C 1
ATOM 776 O O . VAL A 1 116 ? 6.765 14.236 14.941 1.00 96.31 116 VAL A O 1
ATOM 779 N N . ILE A 1 117 ? 6.290 13.366 12.928 1.00 94.12 117 ILE A N 1
ATOM 780 C CA . ILE A 1 117 ? 4.952 13.961 12.829 1.00 94.12 117 ILE A CA 1
ATOM 781 C C . ILE A 1 117 ? 4.074 13.566 14.019 1.00 94.12 117 ILE A C 1
ATOM 783 O O . ILE A 1 117 ? 3.429 14.424 14.622 1.00 94.12 117 ILE A O 1
ATOM 787 N N . ALA A 1 118 ? 4.071 12.292 14.406 1.00 92.88 118 ALA A N 1
ATOM 788 C CA . ALA A 1 118 ? 3.276 11.837 15.538 1.00 92.88 118 ALA A CA 1
ATOM 789 C C . ALA A 1 118 ? 3.755 12.415 16.877 1.00 92.88 118 ALA A C 1
ATOM 791 O O . ALA A 1 118 ? 2.933 12.726 17.741 1.00 92.88 118 ALA A O 1
ATOM 792 N N . ILE A 1 119 ? 5.068 12.604 17.058 1.00 93.94 119 ILE A N 1
ATOM 793 C CA . ILE A 1 119 ? 5.623 13.291 18.232 1.00 93.94 119 ILE A CA 1
ATOM 794 C C . ILE A 1 119 ? 5.137 14.741 18.272 1.00 93.94 119 ILE A C 1
ATOM 796 O O . ILE A 1 119 ? 4.725 15.201 19.338 1.00 93.94 119 ILE A O 1
ATOM 800 N N . LEU A 1 120 ? 5.137 15.443 17.135 1.00 92.50 120 LEU A N 1
ATOM 801 C CA . LEU A 1 120 ? 4.611 16.808 17.043 1.00 92.50 120 LEU A CA 1
ATOM 802 C C . LEU A 1 120 ? 3.105 16.836 17.356 1.00 92.50 120 LEU A C 1
ATOM 804 O O . LEU A 1 120 ? 2.667 17.639 18.179 1.00 92.50 120 LEU A O 1
ATOM 808 N N . GLY A 1 121 ? 2.319 15.909 16.801 1.00 89.12 121 GLY A N 1
ATOM 809 C CA . GLY A 1 121 ? 0.886 15.784 17.092 1.00 89.12 121 GLY A CA 1
ATOM 810 C C . GLY A 1 121 ? 0.596 15.515 18.573 1.00 89.12 121 GLY A C 1
ATOM 811 O O . GLY A 1 121 ? -0.284 16.135 19.171 1.00 89.12 121 GLY A O 1
ATOM 812 N N . LYS A 1 122 ? 1.382 14.644 19.214 1.00 89.25 122 LYS A N 1
ATOM 813 C CA . LYS A 1 122 ? 1.202 14.304 20.631 1.00 89.25 122 LYS A CA 1
ATOM 814 C C . LYS A 1 122 ? 1.669 15.417 21.571 1.00 89.25 122 LYS A C 1
ATOM 816 O O . LYS A 1 122 ? 0.972 15.725 22.532 1.00 89.25 122 LYS A O 1
ATOM 821 N N . LYS A 1 123 ? 2.849 15.998 21.326 1.00 90.00 123 LYS A N 1
ATOM 822 C CA . LYS A 1 123 ? 3.493 16.942 22.258 1.00 90.00 123 LYS A CA 1
ATOM 823 C C . LYS A 1 123 ? 3.137 18.405 22.011 1.00 90.00 123 LYS A C 1
ATOM 825 O O . LYS A 1 123 ? 3.060 19.151 22.978 1.00 90.00 123 LYS A O 1
ATOM 830 N N . ILE A 1 124 ? 2.958 18.817 20.756 1.00 90.44 124 ILE A N 1
ATOM 831 C CA . ILE A 1 124 ? 2.707 20.223 20.400 1.00 90.44 124 ILE A CA 1
ATOM 832 C C . ILE A 1 124 ? 1.210 20.472 20.243 1.00 90.44 124 ILE A C 1
ATOM 834 O O . ILE A 1 124 ? 0.677 21.387 20.858 1.00 90.44 124 ILE A O 1
ATOM 838 N N . VAL A 1 125 ? 0.520 19.641 19.455 1.00 86.56 125 VAL A N 1
ATOM 839 C CA . VAL A 1 125 ? -0.932 19.795 19.228 1.00 86.56 125 VAL A CA 1
ATOM 840 C C . VAL A 1 125 ? -1.744 19.290 20.429 1.00 86.56 125 VAL A C 1
ATOM 842 O O . VAL A 1 125 ? -2.868 19.728 20.652 1.00 86.56 125 VAL A O 1
ATOM 845 N N . GLY A 1 126 ? -1.174 18.390 21.236 1.00 85.38 126 GLY A N 1
ATOM 846 C CA . GLY A 1 126 ? -1.820 17.865 22.441 1.00 85.38 126 GLY A CA 1
ATOM 847 C C . GLY A 1 126 ? -2.828 16.748 22.163 1.00 85.38 126 GLY A C 1
ATOM 848 O O . GLY A 1 126 ? -3.752 16.539 22.952 1.00 85.38 126 GLY A O 1
ATOM 849 N N . MET A 1 127 ? -2.670 16.015 21.055 1.00 87.50 127 MET A N 1
ATOM 850 C CA . MET A 1 127 ? -3.533 14.879 20.726 1.00 87.50 127 MET A CA 1
ATOM 851 C C . MET A 1 127 ? -3.361 13.747 21.749 1.00 87.50 127 MET A C 1
ATOM 853 O O . MET A 1 127 ? -2.271 13.198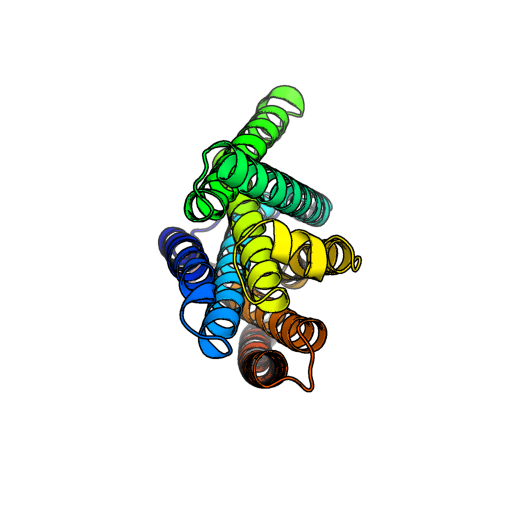 21.922 1.00 87.50 127 MET A O 1
ATOM 857 N N . LYS A 1 128 ? -4.458 13.345 22.398 1.00 86.31 128 LYS A N 1
ATOM 858 C CA . LYS A 1 128 ? -4.473 12.313 23.452 1.00 86.31 128 LYS A CA 1
ATOM 859 C C . LYS A 1 128 ? -4.739 10.905 22.908 1.00 86.31 128 LYS A C 1
ATOM 861 O O . LYS A 1 128 ? -5.519 10.155 23.483 1.00 86.31 128 LYS A O 1
ATOM 866 N N . ILE A 1 129 ? -4.095 10.546 21.800 1.00 86.50 129 ILE A N 1
ATOM 867 C CA . ILE A 1 129 ? -4.242 9.223 21.181 1.00 86.50 129 ILE A CA 1
ATOM 868 C C . ILE A 1 129 ? -3.064 8.334 21.621 1.00 86.50 129 ILE A C 1
ATOM 870 O O . ILE A 1 129 ? -1.913 8.656 21.301 1.00 86.50 129 ILE A O 1
ATOM 874 N N . PRO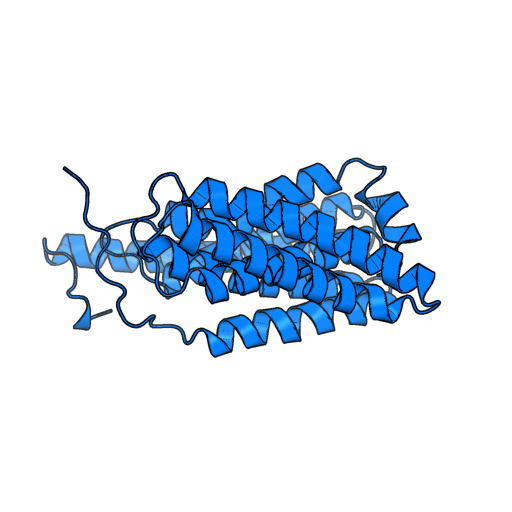 A 1 130 ? -3.300 7.226 22.353 1.00 86.56 130 PRO A N 1
ATOM 875 C CA . PRO A 1 130 ? -2.230 6.381 22.892 1.00 86.56 130 PRO A CA 1
ATOM 876 C C . PRO A 1 130 ? -1.322 5.792 21.808 1.00 86.56 130 PRO A C 1
ATOM 878 O O . PRO A 1 130 ? -0.098 5.853 21.927 1.00 86.56 130 PRO A O 1
ATOM 881 N N . VAL A 1 131 ? -1.931 5.302 20.725 1.00 89.88 131 VAL A N 1
ATOM 882 C CA . VAL A 1 131 ? -1.266 4.604 19.612 1.00 89.88 131 VAL A CA 1
ATOM 883 C C . VAL A 1 131 ? -0.840 5.532 18.471 1.00 89.88 131 VAL A C 1
ATOM 885 O O . VAL A 1 131 ? -0.478 5.056 17.402 1.00 89.88 131 VAL A O 1
ATOM 888 N N . LEU A 1 132 ? -0.866 6.859 18.662 1.00 91.06 132 LEU A N 1
ATOM 889 C CA . LEU A 1 132 ? -0.581 7.815 17.582 1.00 91.06 132 LEU A CA 1
ATOM 890 C C . LEU A 1 132 ? 0.814 7.622 16.985 1.00 91.06 132 LEU A C 1
ATOM 892 O O . LEU A 1 132 ? 0.979 7.693 15.772 1.00 91.06 132 LEU A O 1
ATOM 896 N N . LEU A 1 133 ? 1.811 7.379 17.841 1.00 92.69 133 LEU A N 1
ATOM 897 C CA . LEU A 1 133 ? 3.201 7.219 17.420 1.00 92.69 133 LEU A CA 1
ATOM 898 C C . LEU A 1 133 ? 3.376 5.983 16.542 1.00 92.69 133 LEU A C 1
ATOM 900 O O . LEU A 1 133 ? 3.774 6.104 15.388 1.00 92.69 133 LEU A O 1
ATOM 904 N N . THR A 1 134 ? 3.038 4.813 17.079 1.00 92.44 134 THR A N 1
ATOM 905 C CA . THR A 1 134 ? 3.164 3.541 16.366 1.00 92.44 134 THR A CA 1
ATOM 906 C C . THR A 1 134 ? 2.262 3.515 15.139 1.00 92.44 134 THR A C 1
ATOM 908 O O . THR A 1 134 ? 2.738 3.238 14.047 1.00 92.44 134 THR A O 1
ATOM 911 N N . GLY A 1 135 ? 0.999 3.919 15.274 1.00 92.44 135 GLY A N 1
ATOM 912 C CA . GLY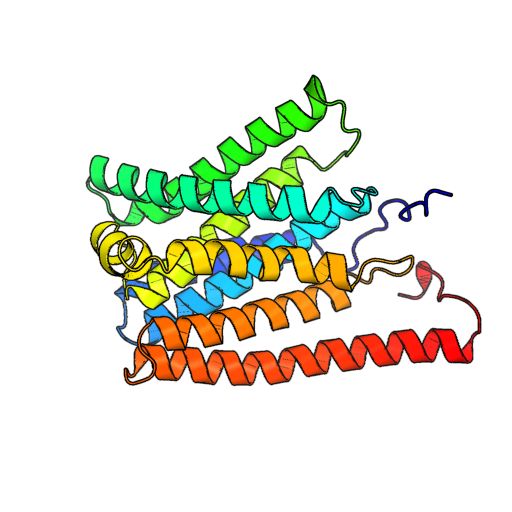 A 1 135 ? 0.047 3.917 14.170 1.00 92.44 135 GLY A CA 1
ATOM 913 C C . GLY A 1 135 ? 0.445 4.840 13.017 1.00 92.44 135 GLY A C 1
ATOM 914 O O . GLY A 1 135 ? 0.321 4.440 11.866 1.00 92.44 135 GLY A O 1
ATOM 915 N N . THR A 1 136 ? 0.993 6.032 13.286 1.00 94.62 136 THR A N 1
ATOM 916 C CA . THR A 1 136 ? 1.463 6.925 12.206 1.00 94.62 136 THR A CA 1
ATOM 917 C C . THR A 1 136 ? 2.726 6.383 11.539 1.00 94.62 136 THR A C 1
ATOM 919 O O . THR A 1 136 ? 2.836 6.457 10.321 1.00 94.62 136 THR A O 1
ATOM 922 N N . MET A 1 137 ? 3.665 5.812 12.305 1.00 96.19 137 MET A N 1
ATOM 923 C CA . MET A 1 137 ? 4.859 5.165 11.743 1.00 96.19 137 MET A CA 1
ATOM 924 C C . MET A 1 137 ? 4.498 3.992 10.830 1.00 96.19 137 MET A C 1
ATOM 926 O O . MET A 1 137 ? 5.045 3.857 9.739 1.00 96.19 137 MET A O 1
ATOM 930 N N . GLU A 1 138 ? 3.575 3.144 11.281 1.00 96.00 138 GLU A N 1
ATOM 931 C CA . GLU A 1 138 ? 3.076 2.014 10.504 1.00 96.00 138 GLU A CA 1
ATOM 932 C C . GLU A 1 138 ? 2.342 2.491 9.247 1.00 96.00 138 GLU A C 1
ATOM 934 O O . GLU A 1 138 ? 2.592 1.989 8.156 1.00 96.00 138 GLU A O 1
ATOM 939 N N . LEU A 1 139 ? 1.495 3.515 9.373 1.00 96.00 139 LEU A N 1
ATOM 940 C CA . LEU A 1 139 ? 0.728 4.070 8.263 1.00 96.00 139 LEU A CA 1
ATOM 941 C C . LEU A 1 139 ? 1.624 4.700 7.186 1.00 96.00 139 LEU A C 1
ATOM 943 O O . LEU A 1 139 ? 1.398 4.473 5.994 1.00 96.00 139 LEU A O 1
ATOM 947 N N . THR A 1 140 ? 2.656 5.463 7.564 1.00 97.81 140 THR A N 1
ATOM 948 C CA . THR A 1 140 ? 3.601 6.041 6.594 1.00 97.81 140 THR A CA 1
ATOM 949 C C . THR A 1 140 ? 4.476 4.974 5.943 1.00 97.81 140 THR A C 1
ATOM 951 O O . THR A 1 140 ? 4.742 5.059 4.744 1.00 97.81 140 THR A O 1
ATOM 954 N N . ALA A 1 141 ? 4.886 3.945 6.690 1.00 97.75 141 ALA A N 1
ATOM 955 C CA . ALA A 1 141 ? 5.634 2.809 6.156 1.00 97.75 141 ALA A CA 1
ATOM 956 C C . ALA A 1 141 ? 4.795 1.982 5.165 1.00 97.75 141 ALA A C 1
ATOM 958 O O . ALA A 1 141 ? 5.242 1.716 4.050 1.00 97.75 141 ALA A O 1
ATOM 959 N N . ALA A 1 142 ? 3.555 1.646 5.525 1.00 97.81 142 ALA A N 1
ATOM 960 C CA . ALA A 1 142 ? 2.591 0.985 4.648 1.00 97.81 142 ALA A CA 1
ATOM 961 C C . ALA A 1 142 ? 2.348 1.797 3.367 1.00 97.81 142 ALA A C 1
ATOM 963 O O . ALA A 1 142 ? 2.377 1.268 2.252 1.00 97.81 142 ALA A O 1
ATOM 964 N N . SER A 1 143 ? 2.192 3.114 3.517 1.00 97.75 143 SER A N 1
ATOM 965 C CA . SER A 1 143 ? 2.031 4.030 2.390 1.00 97.75 143 SER A CA 1
ATOM 966 C C . SER A 1 143 ? 3.247 4.015 1.461 1.00 97.75 143 SER A C 1
ATOM 968 O O . SER A 1 143 ? 3.079 3.929 0.246 1.00 97.75 143 SER A O 1
ATOM 970 N N . ALA A 1 144 ? 4.465 4.024 2.009 1.00 98.19 144 ALA A N 1
ATOM 971 C CA . ALA A 1 144 ? 5.699 3.927 1.232 1.00 98.19 144 ALA A CA 1
ATOM 972 C C . ALA A 1 144 ? 5.760 2.626 0.418 1.00 98.19 144 ALA A C 1
ATOM 974 O O . ALA A 1 144 ? 6.006 2.661 -0.786 1.00 98.19 144 ALA A O 1
ATOM 975 N N . ILE A 1 145 ? 5.463 1.484 1.045 1.00 98.06 145 ILE A N 1
ATOM 976 C CA . ILE A 1 145 ? 5.457 0.186 0.359 1.00 98.06 145 ILE A CA 1
ATOM 977 C C . ILE A 1 145 ? 4.387 0.149 -0.740 1.00 98.06 145 ILE A C 1
ATOM 979 O O . ILE A 1 145 ? 4.676 -0.305 -1.844 1.00 98.06 145 ILE A O 1
ATOM 983 N N . SER A 1 146 ? 3.178 0.661 -0.485 1.00 98.06 146 SER A N 1
ATOM 984 C CA . SER A 1 146 ? 2.106 0.684 -1.492 1.00 98.06 146 SER A CA 1
ATOM 985 C C . SER A 1 146 ? 2.458 1.549 -2.711 1.00 98.06 146 SER A C 1
ATOM 987 O O . SER A 1 146 ? 2.259 1.127 -3.852 1.00 98.06 146 SER A O 1
ATOM 989 N N . ILE A 1 147 ? 3.039 2.738 -2.494 1.00 98.12 147 ILE A N 1
ATOM 990 C CA . ILE A 1 147 ? 3.499 3.627 -3.570 1.00 98.12 147 ILE A CA 1
ATOM 991 C C . ILE A 1 147 ? 4.629 2.963 -4.349 1.00 98.12 147 ILE A C 1
ATOM 993 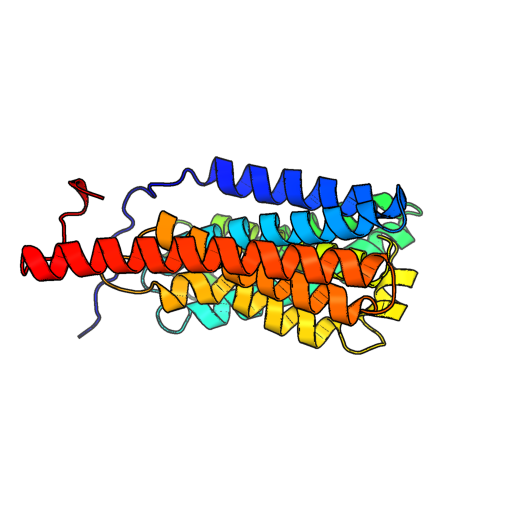O O . ILE A 1 147 ? 4.613 2.971 -5.580 1.00 98.12 147 ILE A O 1
ATOM 997 N N . LEU A 1 148 ? 5.591 2.362 -3.650 1.00 97.88 148 LEU A N 1
ATOM 998 C CA . LEU A 1 148 ? 6.725 1.703 -4.276 1.00 97.88 148 LEU A CA 1
ATOM 999 C C . LEU A 1 148 ? 6.310 0.469 -5.081 1.00 97.88 148 LEU A C 1
ATOM 1001 O O . LEU A 1 148 ? 6.762 0.322 -6.210 1.00 97.88 148 LEU A O 1
ATOM 1005 N N . GLY A 1 149 ? 5.442 -0.391 -4.545 1.00 97.50 149 GLY A N 1
ATOM 1006 C CA . GLY A 1 149 ? 4.978 -1.602 -5.224 1.00 97.50 149 GLY A CA 1
ATOM 1007 C C . GLY A 1 149 ? 4.188 -1.297 -6.493 1.00 97.50 149 GLY A C 1
ATOM 1008 O O . GLY A 1 149 ? 4.476 -1.870 -7.543 1.00 97.50 149 GLY A O 1
ATOM 1009 N N . PHE A 1 150 ? 3.273 -0.325 -6.453 1.00 98.38 150 PHE A N 1
ATOM 1010 C CA . PHE A 1 150 ? 2.580 0.120 -7.665 1.00 98.38 150 PHE A CA 1
ATOM 1011 C C . PHE A 1 150 ? 3.506 0.842 -8.645 1.00 98.38 150 PHE A C 1
ATOM 1013 O O . PHE A 1 150 ? 3.417 0.605 -9.849 1.00 98.38 150 PHE A O 1
ATOM 1020 N N . SER A 1 151 ? 4.451 1.649 -8.158 1.00 97.94 151 SER A N 1
ATOM 1021 C CA . SER A 1 151 ? 5.442 2.291 -9.027 1.00 97.94 151 SER A CA 1
ATOM 1022 C C . SER A 1 151 ? 6.339 1.265 -9.724 1.00 97.94 151 SER A C 1
ATOM 1024 O O . SER A 1 151 ? 6.575 1.368 -10.926 1.00 97.94 151 SER A O 1
ATOM 1026 N N . ALA A 1 152 ? 6.794 0.244 -8.995 1.00 96.94 152 ALA A N 1
ATOM 1027 C CA . ALA A 1 152 ? 7.598 -0.850 -9.525 1.00 96.94 152 ALA A CA 1
ATOM 1028 C C . ALA A 1 152 ? 6.809 -1.699 -10.531 1.00 96.94 152 ALA A C 1
ATOM 1030 O O . ALA A 1 152 ? 7.356 -2.096 -11.560 1.00 96.94 152 ALA A O 1
ATOM 1031 N N . ALA A 1 153 ? 5.511 -1.914 -10.295 1.00 97.31 153 ALA A N 1
ATOM 1032 C CA . ALA A 1 153 ? 4.638 -2.613 -11.231 1.00 97.31 153 ALA A CA 1
ATOM 1033 C C . ALA A 1 153 ? 4.506 -1.863 -12.575 1.00 97.31 153 ALA A C 1
ATOM 1035 O O . ALA A 1 153 ? 4.684 -2.452 -13.649 1.00 97.31 153 ALA A O 1
ATOM 1036 N N . ILE A 1 154 ? 4.280 -0.544 -12.530 1.00 96.94 154 ILE A N 1
ATOM 1037 C CA . ILE A 1 154 ? 4.205 0.306 -13.731 1.00 96.94 154 ILE A CA 1
ATOM 1038 C C . ILE A 1 154 ? 5.559 0.340 -14.443 1.00 96.94 154 ILE A C 1
ATOM 1040 O O . ILE A 1 154 ? 5.629 0.066 -15.641 1.00 96.94 154 ILE A O 1
ATOM 1044 N N . ALA A 1 155 ? 6.641 0.600 -13.709 1.00 95.62 155 ALA A N 1
ATOM 1045 C CA . ALA A 1 155 ? 7.984 0.729 -14.269 1.00 95.62 155 ALA A CA 1
ATOM 1046 C C . ALA A 1 155 ? 8.577 -0.605 -14.759 1.00 95.62 155 ALA A C 1
ATOM 1048 O O . ALA A 1 155 ? 9.438 -0.616 -15.632 1.00 95.62 155 ALA A O 1
ATOM 1049 N N . GLY A 1 156 ? 8.127 -1.744 -14.221 1.00 92.56 156 GLY A N 1
ATOM 1050 C CA . GLY A 1 156 ? 8.748 -3.048 -14.473 1.00 92.56 156 GLY A CA 1
ATOM 1051 C C . GLY A 1 156 ? 10.101 -3.235 -13.777 1.00 92.56 156 GLY A C 1
ATOM 1052 O O . GLY A 1 156 ? 10.851 -4.138 -14.136 1.00 92.56 156 GLY A O 1
ATOM 1053 N N . GLY A 1 157 ? 10.431 -2.390 -12.798 1.00 92.69 157 GLY A N 1
ATOM 1054 C CA . GLY A 1 157 ? 11.693 -2.436 -12.069 1.00 92.69 157 GLY A CA 1
ATOM 1055 C C . GLY A 1 157 ? 11.679 -1.547 -10.828 1.00 92.69 157 GLY A C 1
ATOM 1056 O O . GLY A 1 157 ? 10.843 -0.659 -10.694 1.00 92.69 157 GLY A O 1
ATOM 1057 N N . ILE A 1 158 ? 12.628 -1.789 -9.922 1.00 92.75 158 ILE A N 1
ATOM 1058 C CA . ILE A 1 158 ? 12.737 -1.085 -8.628 1.00 92.75 158 ILE A CA 1
ATOM 1059 C C . ILE A 1 158 ? 13.726 0.089 -8.648 1.00 92.75 158 ILE A C 1
ATOM 1061 O O . ILE A 1 158 ? 13.904 0.774 -7.647 1.00 92.75 158 ILE A O 1
ATOM 1065 N N . GLY A 1 159 ? 14.414 0.298 -9.773 1.00 92.38 159 GLY A N 1
ATOM 1066 C CA . GLY A 1 159 ? 15.425 1.339 -9.908 1.00 92.38 159 GLY A CA 1
ATOM 1067 C C . GLY A 1 159 ? 14.819 2.733 -10.028 1.00 92.38 159 GLY A C 1
ATOM 1068 O O . GLY A 1 159 ? 13.810 2.926 -10.709 1.00 92.38 159 GLY A O 1
ATOM 1069 N N . MET A 1 160 ? 15.490 3.722 -9.430 1.00 94.75 160 MET A N 1
ATOM 1070 C CA . MET A 1 160 ? 15.047 5.118 -9.450 1.00 94.75 160 MET A CA 1
ATOM 1071 C C . MET A 1 160 ? 14.799 5.630 -10.872 1.00 94.75 160 MET A C 1
ATOM 1073 O O . MET A 1 160 ? 13.763 6.231 -11.122 1.00 94.75 160 MET A O 1
ATOM 1077 N N . ALA A 1 161 ? 15.705 5.350 -11.814 1.00 94.38 161 ALA A N 1
ATOM 1078 C CA . ALA A 1 161 ? 15.579 5.820 -13.193 1.00 94.38 161 ALA A CA 1
ATOM 1079 C C . ALA A 1 161 ? 14.283 5.333 -13.868 1.00 94.38 161 ALA A C 1
ATOM 1081 O O . ALA A 1 161 ? 13.582 6.128 -14.488 1.00 94.38 161 ALA A O 1
ATOM 1082 N N . ALA A 1 162 ? 13.938 4.051 -13.698 1.00 94.06 162 ALA A N 1
ATOM 1083 C CA . ALA A 1 162 ? 12.736 3.459 -14.282 1.00 94.06 162 ALA A CA 1
ATOM 1084 C C . ALA A 1 162 ? 11.452 4.013 -13.644 1.00 94.06 162 ALA A C 1
ATOM 1086 O O . ALA A 1 162 ? 10.483 4.310 -14.344 1.00 94.06 162 ALA A O 1
ATOM 1087 N N . ILE A 1 163 ? 11.454 4.188 -12.318 1.00 96.56 163 ILE A N 1
ATOM 1088 C CA . ILE A 1 163 ? 10.318 4.755 -11.581 1.00 96.56 163 ILE A CA 1
ATOM 1089 C C . ILE A 1 163 ? 10.120 6.231 -11.944 1.00 96.56 163 ILE A C 1
ATOM 1091 O O . ILE A 1 163 ? 8.998 6.658 -12.212 1.00 96.56 163 ILE A O 1
ATOM 1095 N N . VAL A 1 164 ? 11.196 7.016 -12.012 1.00 96.62 164 VAL A N 1
ATOM 1096 C CA . VAL A 1 164 ? 11.113 8.436 -12.369 1.00 96.62 164 VAL A CA 1
ATOM 1097 C C . VAL A 1 164 ? 10.581 8.609 -13.790 1.00 96.62 164 VAL A C 1
ATOM 1099 O O . VAL A 1 164 ? 9.663 9.401 -13.986 1.00 96.62 164 VAL A O 1
ATOM 1102 N N . SER A 1 165 ? 11.088 7.852 -14.767 1.00 96.69 165 SER A N 1
ATOM 1103 C CA . SER A 1 165 ? 10.646 7.983 -16.159 1.00 96.69 165 SER A CA 1
ATOM 1104 C C . SER A 1 165 ? 9.208 7.509 -16.382 1.00 96.69 165 SER A C 1
ATOM 1106 O O . SER A 1 165 ? 8.462 8.159 -17.109 1.00 96.69 165 SER A O 1
ATOM 1108 N N . SER A 1 166 ? 8.806 6.404 -15.748 1.00 95.56 166 SER A N 1
ATOM 1109 C CA . SER A 1 166 ? 7.522 5.747 -16.034 1.00 95.56 166 SER A CA 1
ATOM 1110 C C . SER A 1 166 ? 6.372 6.232 -15.150 1.00 95.56 166 SER A C 1
ATOM 1112 O O . SER A 1 166 ? 5.211 6.096 -15.535 1.00 95.56 166 SER A O 1
ATOM 1114 N N . VAL A 1 167 ? 6.671 6.771 -13.962 1.00 97.19 167 VAL A N 1
ATOM 1115 C CA . VAL A 1 167 ? 5.661 7.105 -12.940 1.00 97.19 167 VAL A CA 1
ATOM 1116 C C . VAL A 1 167 ? 5.678 8.584 -12.567 1.00 97.19 167 VAL A C 1
ATOM 1118 O O . VAL A 1 167 ? 4.623 9.209 -12.476 1.00 97.19 167 VAL A O 1
ATOM 1121 N N . VAL A 1 168 ? 6.859 9.161 -12.328 1.00 96.75 168 VAL A N 1
ATOM 1122 C CA . VAL A 1 168 ? 6.960 10.561 -11.880 1.00 96.75 168 VAL A CA 1
ATOM 1123 C C . VAL A 1 168 ? 6.782 11.513 -13.059 1.00 96.75 168 VAL A C 1
ATOM 1125 O O . VAL A 1 168 ? 5.906 12.372 -13.023 1.00 96.75 168 VAL A O 1
ATOM 1128 N N . ALA A 1 169 ? 7.564 11.332 -14.125 1.00 96.62 169 ALA A N 1
ATOM 1129 C CA . ALA A 1 169 ? 7.549 12.204 -15.299 1.00 96.62 169 ALA A CA 1
ATOM 1130 C C . ALA A 1 169 ? 6.222 12.147 -16.075 1.00 96.62 169 ALA A C 1
ATOM 1132 O O . ALA A 1 169 ? 5.813 13.137 -16.673 1.00 96.62 169 ALA A O 1
ATOM 1133 N N . THR A 1 170 ? 5.523 11.011 -16.030 1.00 95.81 170 THR A N 1
ATOM 1134 C CA . THR A 1 170 ? 4.197 10.821 -16.641 1.00 95.81 170 THR A CA 1
ATOM 1135 C C . THR A 1 170 ? 3.057 11.424 -15.815 1.00 95.81 170 THR A C 1
ATOM 1137 O O . THR A 1 170 ? 1.916 11.443 -16.269 1.00 95.81 170 THR A O 1
ATOM 1140 N N . GLY A 1 171 ? 3.330 11.896 -14.592 1.00 95.06 171 GLY A N 1
ATOM 1141 C CA . GLY A 1 171 ? 2.321 12.415 -13.666 1.00 95.06 171 GLY A CA 1
ATOM 1142 C C . GLY A 1 171 ? 1.518 11.336 -12.932 1.00 95.06 171 GLY A C 1
ATOM 1143 O O . GLY A 1 171 ? 0.710 11.663 -12.061 1.00 95.06 171 GLY A O 1
ATOM 1144 N N . PHE A 1 172 ? 1.759 10.048 -13.204 1.00 97.12 172 PHE A N 1
ATOM 1145 C CA . PHE A 1 172 ? 1.068 8.945 -12.528 1.00 97.12 172 PHE A CA 1
ATOM 1146 C C . PHE A 1 172 ? 1.319 8.924 -11.024 1.00 97.12 172 PHE A C 1
ATOM 1148 O O . PHE A 1 172 ? 0.461 8.455 -10.283 1.00 97.12 172 PHE A O 1
ATOM 1155 N N . ILE A 1 173 ? 2.422 9.498 -10.543 1.00 97.31 173 ILE A N 1
ATOM 1156 C CA . ILE A 1 173 ? 2.667 9.647 -9.106 1.00 97.31 173 ILE A CA 1
ATOM 1157 C C . ILE A 1 173 ? 1.550 10.423 -8.386 1.00 97.31 173 ILE A C 1
ATOM 1159 O O . ILE A 1 173 ? 1.195 10.067 -7.266 1.00 97.31 173 ILE A O 1
ATOM 1163 N N . ALA A 1 174 ? 0.942 11.429 -9.029 1.00 96.75 174 ALA A N 1
ATOM 1164 C CA . ALA A 1 174 ? -0.174 12.182 -8.452 1.00 96.75 174 ALA A CA 1
ATOM 1165 C C . ALA A 1 174 ? -1.451 11.329 -8.374 1.00 96.75 174 ALA A C 1
ATOM 1167 O O . ALA A 1 174 ? -2.181 11.376 -7.383 1.00 96.75 174 ALA A O 1
ATOM 1168 N N . LEU A 1 175 ? -1.687 10.497 -9.393 1.00 96.38 175 LEU A N 1
ATOM 1169 C CA . LEU A 1 175 ? -2.780 9.529 -9.388 1.00 96.38 175 LEU A CA 1
ATOM 1170 C C . LEU A 1 175 ? -2.564 8.463 -8.306 1.00 96.38 175 LEU A C 1
ATOM 1172 O O . LEU A 1 175 ? -3.481 8.200 -7.536 1.00 96.38 175 LEU A O 1
ATOM 1176 N N . LEU A 1 176 ? -1.354 7.901 -8.198 1.00 97.56 176 LEU A N 1
ATOM 1177 C CA . LEU A 1 176 ? -1.003 6.935 -7.153 1.00 97.56 176 LEU A CA 1
ATOM 1178 C C . LEU A 1 176 ? -1.144 7.539 -5.753 1.00 97.56 176 LEU A C 1
ATOM 1180 O O . LEU A 1 176 ? -1.623 6.860 -4.851 1.00 97.56 176 LEU A O 1
ATOM 1184 N N . PHE A 1 177 ? -0.781 8.810 -5.572 1.00 97.56 177 PHE A N 1
ATOM 1185 C CA . PHE A 1 177 ? -0.969 9.529 -4.315 1.00 97.56 177 PHE A CA 1
ATOM 1186 C C . PHE A 1 177 ? -2.444 9.562 -3.890 1.00 97.56 177 PHE A C 1
ATOM 1188 O O . PHE A 1 177 ? -2.772 9.132 -2.783 1.00 97.56 177 PHE A O 1
ATOM 1195 N N . ILE A 1 178 ? -3.347 10.010 -4.767 1.00 96.25 178 ILE A N 1
ATOM 1196 C CA . ILE A 1 178 ? -4.786 10.077 -4.460 1.00 96.25 178 ILE A CA 1
ATOM 1197 C C . ILE A 1 178 ? -5.366 8.670 -4.291 1.00 96.25 178 ILE A C 1
ATOM 1199 O O . ILE A 1 178 ? -6.085 8.400 -3.331 1.00 96.25 178 ILE A O 1
ATOM 1203 N N . MET A 1 179 ? -5.035 7.761 -5.204 1.00 96.44 179 MET A N 1
ATOM 1204 C CA . MET A 1 179 ? -5.572 6.406 -5.228 1.00 96.44 179 MET A CA 1
ATOM 1205 C C . MET A 1 179 ? -5.152 5.604 -3.994 1.00 96.44 179 MET A C 1
ATOM 1207 O O . MET A 1 179 ? -6.020 5.031 -3.345 1.00 96.44 179 MET A O 1
ATOM 1211 N N . ASN A 1 180 ? -3.871 5.619 -3.603 1.00 97.25 180 ASN A N 1
ATOM 1212 C CA . ASN A 1 180 ? -3.419 4.930 -2.389 1.00 97.25 180 ASN A CA 1
ATOM 1213 C C . ASN A 1 180 ? -3.986 5.574 -1.128 1.00 97.25 180 ASN A C 1
ATOM 1215 O O . ASN A 1 180 ? -4.351 4.864 -0.195 1.00 97.25 180 ASN A O 1
ATOM 1219 N N . THR A 1 181 ? -4.131 6.902 -1.116 1.00 96.06 181 THR A N 1
ATOM 1220 C CA . THR A 1 181 ? -4.805 7.595 -0.014 1.00 96.06 181 THR A CA 1
ATOM 1221 C C . THR A 1 181 ? -6.229 7.085 0.152 1.00 96.06 181 THR A C 1
ATOM 1223 O O . THR A 1 181 ? -6.610 6.665 1.244 1.00 96.06 181 THR A O 1
ATOM 1226 N N . MET A 1 182 ? -7.006 7.055 -0.932 1.00 95.06 182 MET A N 1
ATOM 1227 C CA . MET A 1 182 ? -8.368 6.530 -0.903 1.00 95.06 182 MET A CA 1
ATOM 1228 C C . MET A 1 182 ? -8.384 5.047 -0.544 1.00 95.06 182 MET A C 1
ATOM 1230 O O . MET A 1 182 ? -9.188 4.648 0.291 1.00 95.06 182 MET A O 1
ATOM 1234 N N . ALA A 1 183 ? -7.474 4.243 -1.090 1.00 96.62 183 ALA A N 1
ATOM 1235 C CA . ALA A 1 183 ? -7.435 2.815 -0.819 1.00 96.62 183 ALA A CA 1
ATOM 1236 C C . ALA A 1 183 ? -7.172 2.491 0.656 1.00 96.62 183 ALA A C 1
ATOM 1238 O O . ALA A 1 183 ? -7.761 1.542 1.169 1.00 96.62 183 ALA A O 1
ATOM 1239 N N . ILE A 1 184 ? -6.357 3.302 1.335 1.00 96.12 184 ILE A N 1
ATOM 1240 C CA . ILE A 1 184 ? -6.009 3.138 2.748 1.00 96.12 184 ILE A CA 1
ATOM 1241 C C . ILE A 1 184 ? -7.074 3.732 3.681 1.00 96.12 184 ILE A C 1
ATOM 1243 O O . ILE A 1 184 ? -7.455 3.088 4.655 1.00 96.12 184 ILE A O 1
ATOM 1247 N N . GLN A 1 185 ? -7.570 4.947 3.414 1.00 93.88 185 GLN A N 1
ATOM 1248 C CA . GLN A 1 185 ? -8.436 5.666 4.363 1.00 93.88 185 GLN A CA 1
ATOM 1249 C C . GLN A 1 185 ? -9.933 5.400 4.176 1.00 93.88 185 GLN A C 1
ATOM 1251 O O . GLN A 1 185 ? -10.699 5.443 5.141 1.00 93.88 185 GLN A O 1
ATOM 1256 N N . HIS A 1 186 ? -10.371 5.157 2.934 1.00 93.62 186 HIS A N 1
ATOM 1257 C CA . HIS A 1 186 ? -11.780 4.935 2.625 1.00 93.62 186 HIS A CA 1
ATOM 1258 C C . HIS A 1 186 ? -12.370 3.742 3.380 1.00 93.62 186 HIS A C 1
ATOM 1260 O O . HIS A 1 186 ? -13.487 3.898 3.863 1.00 93.62 186 HIS A O 1
ATOM 1266 N N . PRO A 1 187 ? -11.662 2.606 3.554 1.00 93.88 187 PRO A N 1
ATOM 1267 C CA . PRO A 1 187 ? -12.207 1.465 4.274 1.00 93.88 187 PRO A CA 1
ATOM 1268 C C . PRO A 1 187 ? -12.709 1.818 5.672 1.00 93.88 187 PRO A C 1
ATOM 1270 O O . PRO A 1 187 ? -13.854 1.526 5.997 1.00 93.88 187 PRO A O 1
ATOM 1273 N N . PHE A 1 188 ? -11.898 2.519 6.471 1.00 91.56 188 PHE A N 1
ATOM 1274 C CA . PHE A 1 188 ? -12.328 2.948 7.800 1.00 91.56 188 PHE A CA 1
ATOM 1275 C C . PHE A 1 188 ? -13.437 3.998 7.720 1.00 91.56 188 PHE A C 1
ATOM 1277 O O . PHE A 1 188 ? -14.434 3.893 8.423 1.00 91.56 188 PHE A O 1
ATOM 1284 N N . ASN A 1 189 ? -13.300 4.992 6.838 1.00 89.44 189 ASN A N 1
ATOM 1285 C CA . ASN A 1 189 ? -14.275 6.078 6.732 1.00 89.44 189 ASN A CA 1
ATOM 1286 C C . ASN A 1 189 ? -15.664 5.602 6.262 1.00 89.44 189 ASN A C 1
ATOM 1288 O O . ASN A 1 189 ? -16.676 6.139 6.696 1.00 89.44 189 ASN A O 1
ATOM 1292 N N . ALA A 1 190 ? -15.720 4.600 5.385 1.00 88.75 190 ALA A N 1
ATOM 1293 C CA . ALA A 1 190 ? -16.961 3.998 4.899 1.00 88.75 190 ALA A CA 1
ATOM 1294 C C . ALA A 1 190 ? -17.585 3.030 5.914 1.00 88.75 190 ALA A C 1
ATOM 1296 O O . ALA A 1 190 ? -18.799 2.856 5.928 1.00 88.75 190 ALA A O 1
ATOM 1297 N N . CYS A 1 191 ? -16.761 2.421 6.768 1.00 87.62 191 CYS A N 1
ATOM 1298 C CA . CYS A 1 191 ? -17.198 1.549 7.856 1.00 87.62 191 CYS A CA 1
ATOM 1299 C C . CYS A 1 191 ? -17.437 2.296 9.178 1.00 87.62 191 CYS A C 1
ATOM 1301 O O . CYS A 1 191 ? -17.732 1.646 10.183 1.00 87.62 191 CYS A O 1
ATOM 1303 N N . LEU A 1 192 ? -17.288 3.625 9.196 1.00 80.06 192 LEU A N 1
ATOM 1304 C CA . LEU A 1 192 ? -17.331 4.433 10.409 1.00 80.06 192 LEU A CA 1
ATOM 1305 C C . LEU A 1 192 ? -18.749 4.475 10.989 1.00 80.06 192 LEU A C 1
ATOM 1307 O O . LEU A 1 192 ? -19.704 4.869 10.323 1.00 80.06 192 LEU A O 1
ATOM 1311 N N . GLY A 1 193 ? -18.876 4.097 12.258 1.00 70.38 193 GLY A N 1
ATOM 1312 C CA . GLY A 1 193 ? -20.133 4.100 12.998 1.00 70.38 193 GLY A CA 1
ATOM 1313 C C . GLY A 1 193 ? -19.989 3.392 14.348 1.00 70.38 193 GLY A C 1
ATOM 1314 O O . GLY A 1 193 ? -18.906 2.895 14.655 1.00 70.38 193 GLY A O 1
ATOM 1315 N N . PRO A 1 194 ? -21.067 3.310 15.151 1.00 58.28 194 PRO A N 1
ATOM 1316 C CA . PRO A 1 194 ? -21.069 2.628 16.453 1.00 58.28 194 PRO A CA 1
ATOM 1317 C C . PRO A 1 194 ? -20.708 1.132 16.407 1.00 58.28 194 PRO A C 1
ATOM 1319 O O . PRO A 1 194 ? -20.528 0.527 17.451 1.00 58.28 194 PRO A O 1
ATOM 1322 N N . GLN A 1 195 ? -20.619 0.545 15.209 1.00 63.62 195 GLN A N 1
ATOM 1323 C CA . GLN A 1 195 ? -20.321 -0.865 14.951 1.00 63.62 195 GLN A CA 1
ATOM 1324 C C . GLN A 1 195 ? -19.211 -1.014 13.902 1.00 63.62 195 GLN A C 1
ATOM 1326 O O . GLN A 1 195 ? -19.377 -1.694 12.887 1.00 63.62 195 GLN A O 1
ATOM 1331 N N . GLU A 1 196 ? -18.101 -0.293 14.054 1.00 76.94 196 GLU A N 1
ATOM 1332 C CA . GLU A 1 196 ? -16.950 -0.5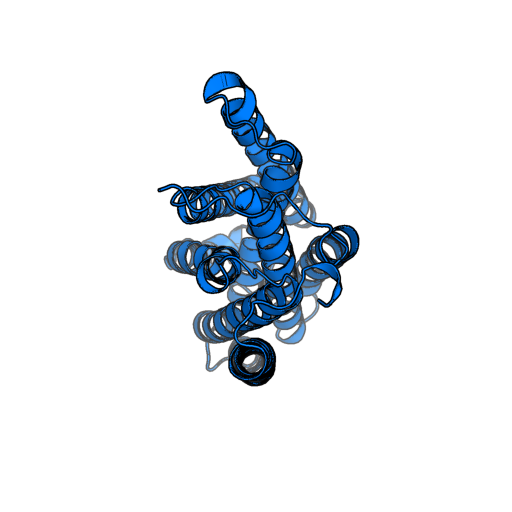37 13.182 1.00 76.94 196 GLU A CA 1
ATOM 1333 C C . GLU A 1 196 ? -16.424 -1.956 13.422 1.00 76.94 196 GLU A C 1
ATOM 1335 O O . GLU A 1 196 ? -15.763 -2.220 14.420 1.00 76.94 196 GLU A O 1
ATOM 1340 N N . ASN A 1 197 ? -16.726 -2.874 12.502 1.00 84.31 197 ASN A N 1
ATOM 1341 C CA . ASN A 1 197 ? -16.156 -4.213 12.503 1.00 84.31 197 ASN A CA 1
ATOM 1342 C C . ASN A 1 197 ? -14.849 -4.223 11.707 1.00 84.31 197 ASN A C 1
ATOM 1344 O O . ASN A 1 197 ? -14.843 -4.011 10.486 1.00 84.31 197 ASN A O 1
ATOM 1348 N N . ARG A 1 198 ? -13.746 -4.559 12.385 1.00 87.00 198 ARG A N 1
ATOM 1349 C CA . ARG A 1 198 ? -12.416 -4.586 11.771 1.00 87.00 198 ARG A CA 1
ATOM 1350 C C . ARG A 1 198 ? -12.329 -5.543 10.587 1.00 87.00 198 ARG A C 1
ATOM 1352 O O . ARG A 1 198 ? -11.712 -5.211 9.577 1.00 87.00 198 ARG A O 1
ATOM 1359 N N . VAL A 1 199 ? -12.975 -6.705 10.660 1.00 88.81 199 VAL A N 1
ATOM 1360 C CA . VAL A 1 199 ? -12.982 -7.692 9.570 1.00 88.81 199 VAL A CA 1
ATOM 1361 C C . VAL A 1 199 ? -13.668 -7.114 8.333 1.00 88.81 199 VAL A C 1
ATOM 1363 O O . VAL A 1 199 ? -13.143 -7.226 7.223 1.00 88.81 199 VAL A O 1
ATOM 1366 N N . ARG A 1 200 ? -14.813 -6.444 8.511 1.00 91.06 200 ARG A N 1
ATOM 1367 C CA . ARG A 1 200 ? -15.532 -5.760 7.425 1.00 91.06 200 ARG A CA 1
ATOM 1368 C C . ARG A 1 200 ? -14.678 -4.647 6.814 1.00 91.06 200 ARG A C 1
ATOM 1370 O O . ARG A 1 200 ? -14.567 -4.565 5.591 1.00 91.06 200 ARG A O 1
ATOM 1377 N N . THR A 1 201 ? -14.018 -3.845 7.647 1.00 92.44 201 THR A N 1
ATOM 1378 C CA . THR A 1 201 ? -13.085 -2.795 7.214 1.00 92.44 201 THR A CA 1
ATOM 1379 C C . THR A 1 201 ? -11.938 -3.361 6.374 1.00 92.44 201 THR A C 1
ATOM 1381 O O . THR A 1 201 ? -11.656 -2.841 5.296 1.00 92.44 201 THR A O 1
ATOM 1384 N N . LEU A 1 202 ? -11.314 -4.467 6.787 1.00 94.06 202 LEU A N 1
ATOM 1385 C CA . LEU A 1 202 ? -10.219 -5.074 6.021 1.00 94.06 202 LEU A CA 1
ATOM 1386 C C . LEU A 1 202 ? -10.690 -5.762 4.731 1.00 94.06 202 LEU A C 1
ATOM 1388 O O . LEU A 1 202 ? -9.972 -5.723 3.731 1.00 94.06 202 LEU A O 1
ATOM 1392 N N . LYS A 1 203 ? -11.911 -6.317 4.696 1.00 95.12 203 LYS A N 1
ATOM 1393 C CA . LYS A 1 203 ? -12.539 -6.790 3.445 1.00 95.12 203 LYS A CA 1
ATOM 1394 C C . LYS A 1 203 ? -12.708 -5.638 2.445 1.00 95.12 203 LYS A C 1
ATOM 1396 O O . LYS A 1 203 ? -12.391 -5.799 1.265 1.00 95.12 203 LYS A O 1
ATOM 1401 N N . LEU A 1 204 ? -13.138 -4.461 2.913 1.00 95.94 204 LEU A N 1
ATOM 1402 C CA . LEU A 1 204 ? -13.222 -3.266 2.070 1.00 95.94 204 LEU A CA 1
ATOM 1403 C C . LEU A 1 204 ? -11.836 -2.764 1.639 1.00 95.94 204 LEU A C 1
ATOM 1405 O O . LEU A 1 204 ? -11.678 -2.389 0.481 1.00 95.94 204 LEU A O 1
ATOM 1409 N N . ALA A 1 205 ? -10.830 -2.818 2.517 1.00 96.69 205 ALA A N 1
ATOM 1410 C CA . ALA A 1 205 ? -9.446 -2.464 2.183 1.00 96.69 205 ALA A CA 1
ATOM 1411 C C . ALA A 1 205 ? -8.848 -3.363 1.094 1.00 96.69 205 ALA A C 1
ATOM 1413 O O . ALA A 1 205 ? -8.156 -2.886 0.196 1.00 96.69 205 ALA A O 1
ATOM 1414 N N . ALA A 1 206 ? -9.151 -4.662 1.131 1.00 97.00 206 ALA A N 1
ATOM 1415 C CA . ALA A 1 206 ? -8.766 -5.574 0.064 1.00 97.00 206 ALA A CA 1
ATOM 1416 C C . ALA A 1 206 ? -9.444 -5.183 -1.261 1.00 97.00 206 ALA A C 1
ATOM 1418 O O . ALA A 1 206 ? -8.772 -5.075 -2.284 1.00 97.00 206 ALA A O 1
ATOM 1419 N N . SER A 1 207 ? -10.746 -4.878 -1.238 1.00 97.75 207 SER A N 1
ATOM 1420 C CA . SER A 1 207 ? -11.482 -4.400 -2.417 1.00 97.75 207 SER A CA 1
ATOM 1421 C C . SER A 1 207 ? -10.890 -3.112 -3.000 1.00 97.75 207 SER A C 1
ATOM 1423 O O . SER A 1 207 ? -10.585 -3.061 -4.195 1.00 97.75 207 SER A O 1
ATOM 1425 N N . THR A 1 208 ? -10.656 -2.085 -2.179 1.00 97.69 208 THR A N 1
ATOM 1426 C CA . THR A 1 208 ? -10.062 -0.821 -2.641 1.00 97.69 208 THR A CA 1
ATOM 1427 C C . THR A 1 208 ? -8.622 -0.999 -3.133 1.00 97.69 208 THR A C 1
ATOM 1429 O O . THR A 1 208 ? -8.213 -0.355 -4.102 1.00 97.69 208 THR A O 1
ATOM 1432 N N . GLY A 1 209 ? -7.855 -1.907 -2.527 1.00 97.62 209 GLY A N 1
ATOM 1433 C CA . GLY A 1 209 ? -6.526 -2.286 -2.997 1.00 97.62 209 GLY A CA 1
ATOM 1434 C C . GLY A 1 209 ? -6.557 -2.978 -4.362 1.00 97.62 209 GLY A C 1
ATOM 1435 O O . GLY A 1 209 ? -5.812 -2.589 -5.260 1.00 97.62 209 GLY A O 1
ATOM 1436 N N . PHE A 1 210 ? -7.441 -3.956 -4.565 1.00 98.44 210 PHE A N 1
ATOM 1437 C CA . PHE A 1 210 ? -7.513 -4.711 -5.820 1.00 98.44 210 PHE A CA 1
ATOM 1438 C C . PHE A 1 210 ? -8.065 -3.898 -6.995 1.00 98.44 210 PHE A C 1
ATOM 1440 O O . PHE A 1 210 ? -7.564 -4.042 -8.113 1.00 98.44 210 PHE A O 1
ATOM 1447 N N . ILE A 1 211 ? -9.019 -2.988 -6.769 1.00 97.81 211 ILE A N 1
ATOM 1448 C CA . ILE A 1 211 ? -9.429 -2.056 -7.833 1.00 97.81 211 ILE A CA 1
ATOM 1449 C C . ILE A 1 211 ? -8.291 -1.090 -8.188 1.00 97.81 211 ILE A C 1
ATOM 1451 O O . ILE A 1 211 ? -8.069 -0.813 -9.365 1.00 97.81 211 ILE A O 1
ATOM 1455 N N . SER A 1 212 ? -7.505 -0.649 -7.198 1.00 98.06 212 SER A N 1
ATOM 1456 C CA . SER A 1 212 ? -6.307 0.169 -7.433 1.00 98.06 212 SER A CA 1
ATOM 1457 C C . SER A 1 212 ? -5.255 -0.601 -8.236 1.00 98.06 212 SER A C 1
ATOM 1459 O O . SER A 1 212 ? -4.698 -0.076 -9.196 1.00 98.06 212 SER A O 1
ATOM 1461 N N . MET A 1 213 ? -5.046 -1.882 -7.918 1.00 98.06 213 MET A N 1
ATOM 1462 C CA . MET A 1 213 ? -4.195 -2.786 -8.696 1.00 98.06 213 MET A CA 1
ATOM 1463 C C . MET A 1 213 ? -4.681 -2.919 -10.147 1.00 98.06 213 MET A C 1
ATOM 1465 O O . MET A 1 213 ? -3.862 -2.884 -11.064 1.00 98.06 213 MET A O 1
ATOM 1469 N N . ALA A 1 214 ? -5.993 -3.017 -10.382 1.00 97.94 214 ALA A N 1
ATOM 1470 C CA . ALA A 1 214 ? -6.531 -3.089 -11.737 1.00 97.94 214 ALA A CA 1
ATOM 1471 C C . ALA A 1 214 ? -6.193 -1.828 -12.555 1.00 97.94 214 ALA A C 1
ATOM 1473 O O . ALA A 1 214 ? -5.718 -1.923 -13.690 1.00 97.94 214 ALA A O 1
ATOM 1474 N N . VAL A 1 215 ? -6.355 -0.648 -11.945 1.00 97.81 215 VAL A N 1
ATOM 1475 C CA . VAL A 1 215 ? -5.965 0.641 -12.539 1.00 97.81 215 VAL A CA 1
ATOM 1476 C C . VAL A 1 215 ? -4.460 0.681 -12.817 1.00 97.81 215 VAL A C 1
ATOM 1478 O O . VAL A 1 215 ? -4.051 1.070 -13.906 1.00 97.81 215 VAL A O 1
ATOM 1481 N N . VAL A 1 216 ? -3.626 0.204 -11.891 1.00 97.81 216 VAL A N 1
ATOM 1482 C CA . VAL A 1 216 ? -2.165 0.110 -12.071 1.00 97.81 216 VAL A CA 1
ATOM 1483 C C . VAL A 1 216 ? -1.788 -0.758 -13.270 1.00 97.81 216 VAL A C 1
ATOM 1485 O O . VAL A 1 216 ? -0.874 -0.399 -14.010 1.00 97.81 216 VAL A O 1
ATOM 1488 N N . GLY A 1 217 ? -2.506 -1.856 -13.518 1.00 96.69 217 GLY A N 1
ATOM 1489 C CA . GLY A 1 217 ? -2.317 -2.673 -14.718 1.00 96.69 217 GLY A CA 1
ATOM 1490 C C . GLY A 1 217 ? -2.599 -1.905 -16.012 1.00 96.69 217 GLY A C 1
ATOM 1491 O O . GLY A 1 217 ? -1.831 -2.002 -16.970 1.00 96.69 217 GLY A O 1
ATOM 1492 N N . ILE A 1 218 ? -3.642 -1.069 -16.019 1.00 96.56 218 ILE A N 1
ATOM 1493 C CA . ILE A 1 218 ? -3.969 -0.194 -17.156 1.00 96.56 218 ILE A CA 1
ATOM 1494 C C . ILE A 1 218 ? -2.855 0.840 -17.377 1.00 96.56 218 ILE A C 1
ATOM 1496 O O . ILE A 1 218 ? -2.385 0.993 -18.507 1.00 96.56 218 ILE A O 1
ATOM 1500 N N . LEU A 1 219 ? -2.387 1.494 -16.307 1.00 95.12 219 LEU A N 1
ATOM 1501 C CA . LEU A 1 219 ? -1.298 2.483 -16.352 1.00 95.12 219 LEU A CA 1
ATOM 1502 C C . LEU A 1 219 ? 0.042 1.868 -16.776 1.00 95.12 219 LEU A C 1
ATOM 1504 O O . LEU A 1 219 ? 0.819 2.498 -17.486 1.00 95.12 219 LEU A O 1
ATOM 1508 N N . GLY A 1 220 ? 0.300 0.620 -16.378 1.00 90.88 220 GLY A N 1
ATOM 1509 C CA . GLY A 1 220 ? 1.460 -0.169 -16.797 1.00 90.88 220 GLY A CA 1
ATOM 1510 C C . GLY A 1 220 ? 1.406 -0.644 -18.254 1.00 90.88 220 GLY A C 1
ATOM 1511 O O . GLY A 1 220 ? 2.323 -1.345 -18.687 1.00 90.88 220 GLY A O 1
ATOM 1512 N N . GLY A 1 221 ? 0.354 -0.274 -18.993 1.00 91.50 221 GLY A N 1
ATOM 1513 C CA . GLY A 1 221 ? 0.118 -0.602 -20.393 1.00 91.50 221 GLY A CA 1
ATOM 1514 C C . GLY A 1 221 ? -0.818 -1.796 -20.547 1.00 91.50 221 GLY A C 1
ATOM 1515 O O . GLY A 1 221 ? -0.349 -2.929 -20.644 1.00 91.50 221 GLY A O 1
ATOM 1516 N N . LEU A 1 222 ? -2.129 -1.541 -20.640 1.00 89.12 222 LEU A N 1
ATOM 1517 C CA . LEU A 1 222 ? -3.176 -2.572 -20.769 1.00 89.12 222 LEU A CA 1
ATOM 1518 C C . LEU A 1 222 ? -2.927 -3.577 -21.907 1.00 89.12 222 LEU A C 1
ATOM 1520 O O . LEU A 1 222 ? -3.256 -4.748 -21.771 1.00 89.12 222 LEU A O 1
ATOM 1524 N N . PHE A 1 223 ? -2.331 -3.138 -23.017 1.00 90.00 223 PHE A N 1
ATOM 1525 C CA . PHE A 1 223 ? -2.039 -3.995 -24.175 1.00 90.00 223 PHE A CA 1
ATOM 1526 C C . PHE A 1 223 ? -0.685 -4.715 -24.089 1.00 90.00 223 PHE A C 1
ATOM 1528 O O . PHE A 1 223 ? -0.281 -5.404 -25.022 1.00 90.00 223 PHE A O 1
ATOM 1535 N N . THR A 1 224 ? 0.029 -4.571 -22.973 1.00 93.88 224 THR A N 1
ATOM 1536 C CA . THR A 1 224 ? 1.228 -5.359 -22.671 1.00 93.88 224 THR A CA 1
ATOM 1537 C C . THR A 1 224 ? 0.845 -6.578 -21.840 1.00 93.88 224 THR A C 1
ATOM 1539 O O . THR A 1 224 ? -0.084 -6.515 -21.037 1.00 93.88 224 THR A O 1
ATOM 1542 N N . ALA A 1 225 ? 1.590 -7.682 -21.964 1.00 92.31 225 ALA A N 1
ATOM 1543 C CA . ALA A 1 225 ? 1.332 -8.884 -21.165 1.00 92.31 225 ALA A CA 1
ATOM 1544 C C . ALA A 1 225 ? 1.348 -8.591 -19.652 1.00 92.31 225 ALA A C 1
ATOM 1546 O O . ALA A 1 225 ? 0.475 -9.045 -18.918 1.00 92.31 225 ALA A O 1
ATOM 1547 N N . LYS A 1 226 ? 2.305 -7.771 -19.198 1.00 93.81 226 LYS A N 1
ATOM 1548 C CA . LYS A 1 226 ? 2.412 -7.303 -17.810 1.00 93.81 226 LYS A CA 1
ATOM 1549 C C . LYS A 1 226 ? 1.151 -6.561 -17.357 1.00 93.81 226 LYS A C 1
ATOM 1551 O O . LYS A 1 226 ? 0.531 -6.953 -16.372 1.00 93.81 226 LYS A O 1
ATOM 1556 N N . GLY A 1 227 ? 0.790 -5.488 -18.062 1.00 94.19 227 GLY A N 1
ATOM 1557 C CA . GLY A 1 227 ? -0.331 -4.632 -17.680 1.00 94.19 227 GLY A CA 1
ATOM 1558 C C . GLY A 1 227 ? -1.674 -5.355 -17.757 1.00 94.19 227 GLY A C 1
ATOM 1559 O O . GLY A 1 227 ? -2.469 -5.252 -16.825 1.00 94.19 227 GLY A O 1
ATOM 1560 N N . ALA A 1 228 ? -1.887 -6.167 -18.798 1.00 96.56 228 ALA A N 1
ATOM 1561 C CA . ALA A 1 228 ? -3.086 -6.990 -18.955 1.00 96.56 228 ALA A CA 1
ATOM 1562 C C . ALA A 1 228 ? -3.276 -7.964 -17.785 1.00 96.56 228 ALA A C 1
ATOM 1564 O O . ALA A 1 228 ? -4.354 -8.021 -17.198 1.00 96.56 228 ALA A O 1
ATOM 1565 N N . VAL A 1 229 ? -2.226 -8.707 -17.415 1.00 96.88 229 VAL A N 1
ATOM 1566 C CA . VAL A 1 229 ? -2.293 -9.695 -16.327 1.00 96.88 229 VAL A CA 1
ATOM 1567 C C . VAL A 1 229 ? -2.605 -9.020 -14.991 1.00 96.88 229 VAL A C 1
ATOM 1569 O O . VAL A 1 229 ? -3.486 -9.485 -14.270 1.00 96.88 229 VAL A O 1
ATOM 1572 N N . ILE A 1 230 ? -1.944 -7.900 -14.680 1.00 97.75 230 ILE A N 1
ATOM 1573 C CA . ILE A 1 230 ? -2.215 -7.124 -13.461 1.00 97.75 230 ILE A CA 1
ATOM 1574 C C . ILE A 1 230 ? -3.658 -6.605 -13.458 1.00 97.75 230 ILE A C 1
ATOM 1576 O O . ILE A 1 230 ? -4.355 -6.750 -12.454 1.00 97.75 230 ILE A O 1
ATOM 1580 N N . ALA A 1 231 ? -4.121 -6.046 -14.580 1.00 97.94 231 ALA A N 1
ATOM 1581 C CA . ALA A 1 231 ? -5.464 -5.491 -14.705 1.00 97.94 231 ALA A CA 1
ATOM 1582 C C . ALA A 1 231 ? -6.551 -6.559 -14.505 1.00 97.94 231 ALA A C 1
ATOM 1584 O O . ALA A 1 231 ? -7.483 -6.359 -13.728 1.00 97.94 231 ALA A O 1
ATOM 1585 N N . ILE A 1 232 ? -6.407 -7.712 -15.167 1.00 97.69 232 ILE A N 1
ATOM 1586 C CA . ILE A 1 232 ? -7.373 -8.816 -15.111 1.00 97.69 232 ILE A CA 1
ATOM 1587 C C . ILE A 1 232 ? -7.406 -9.438 -13.714 1.00 97.69 232 ILE A C 1
ATOM 1589 O O . ILE A 1 232 ? -8.485 -9.600 -13.144 1.00 97.69 232 ILE A O 1
ATOM 1593 N N . ILE A 1 233 ? -6.243 -9.760 -13.139 1.00 97.94 233 ILE A N 1
ATOM 1594 C CA . ILE A 1 233 ? -6.175 -10.354 -11.797 1.00 97.94 233 ILE A CA 1
ATOM 1595 C C . ILE A 1 233 ? -6.715 -9.372 -10.754 1.00 97.94 233 ILE A C 1
ATOM 1597 O O . ILE A 1 233 ? -7.510 -9.773 -9.906 1.00 97.94 233 ILE A O 1
ATOM 1601 N N . GLY A 1 234 ? -6.354 -8.087 -10.849 1.00 97.75 234 GLY A N 1
ATOM 1602 C CA . GLY A 1 234 ? -6.886 -7.039 -9.978 1.00 97.75 234 GLY A CA 1
ATOM 1603 C C . GLY A 1 234 ? -8.410 -6.928 -10.068 1.00 97.75 234 GLY A C 1
ATOM 1604 O O . GLY A 1 234 ? -9.082 -6.902 -9.042 1.00 97.75 234 GLY A O 1
ATOM 1605 N N . ALA A 1 235 ? -8.980 -6.952 -11.276 1.00 97.88 235 ALA A N 1
ATOM 1606 C CA . ALA A 1 235 ? -10.428 -6.882 -11.476 1.00 97.88 235 ALA A CA 1
ATOM 1607 C C . ALA A 1 235 ? -11.172 -8.111 -10.917 1.00 97.88 235 ALA A C 1
ATOM 1609 O O . ALA A 1 235 ? -12.210 -7.962 -10.270 1.00 97.88 235 ALA A O 1
ATOM 1610 N N . ILE A 1 236 ? -10.634 -9.320 -11.120 1.00 98.00 236 ILE A N 1
ATOM 1611 C CA . ILE A 1 236 ? -11.210 -10.558 -10.571 1.00 98.00 236 ILE A CA 1
ATOM 1612 C C . ILE A 1 236 ? -11.161 -10.533 -9.039 1.00 98.00 236 ILE A C 1
ATOM 1614 O O . ILE A 1 236 ? -12.172 -10.781 -8.381 1.00 98.00 236 ILE A O 1
ATOM 1618 N N . ALA A 1 237 ? -10.005 -10.199 -8.462 1.00 97.75 237 ALA A N 1
ATOM 1619 C CA . ALA A 1 237 ? -9.827 -10.137 -7.016 1.00 97.75 237 ALA A CA 1
ATOM 1620 C C . ALA A 1 237 ? -10.687 -9.035 -6.374 1.00 97.75 237 ALA A C 1
ATOM 1622 O O . ALA A 1 237 ? -11.265 -9.245 -5.304 1.00 97.75 237 ALA A O 1
ATOM 1623 N N . TRP A 1 238 ? -10.855 -7.896 -7.050 1.00 98.12 238 TRP A N 1
ATOM 1624 C CA . TRP A 1 238 ? -11.792 -6.850 -6.643 1.00 98.12 238 TRP A CA 1
ATOM 1625 C C . TRP A 1 238 ? -13.226 -7.377 -6.585 1.00 98.12 238 TRP A C 1
ATOM 1627 O O . TRP A 1 238 ? -13.894 -7.208 -5.569 1.00 98.12 238 TRP A O 1
ATOM 1637 N N . PHE A 1 239 ? -13.690 -8.080 -7.623 1.00 97.44 239 PHE A N 1
ATOM 1638 C CA . PHE A 1 239 ? -15.047 -8.630 -7.652 1.00 97.44 239 PHE A CA 1
ATOM 1639 C C . PHE A 1 239 ? -15.308 -9.646 -6.527 1.00 97.44 239 PHE A C 1
ATOM 1641 O O . PHE A 1 239 ? -16.403 -9.690 -5.966 1.00 97.44 239 PHE A O 1
ATOM 1648 N N . ILE A 1 240 ? -14.304 -10.450 -6.168 1.00 97.94 240 ILE A N 1
ATOM 1649 C CA . ILE A 1 240 ? -14.392 -11.389 -5.041 1.00 97.94 240 ILE A CA 1
ATOM 1650 C C . ILE A 1 240 ? -14.477 -10.623 -3.715 1.00 97.94 240 ILE A C 1
ATOM 1652 O O . ILE A 1 240 ? -15.376 -10.852 -2.909 1.00 97.94 240 ILE A O 1
ATOM 1656 N N . THR A 1 241 ? -13.569 -9.676 -3.495 1.00 97.12 241 THR A N 1
ATOM 1657 C CA . THR A 1 241 ? -13.460 -8.962 -2.214 1.00 97.12 241 THR A CA 1
ATOM 1658 C C . THR A 1 241 ? -14.603 -7.980 -1.967 1.00 97.12 241 THR A C 1
ATOM 1660 O O . THR A 1 241 ? -15.064 -7.867 -0.830 1.00 97.12 241 THR A O 1
ATOM 1663 N N . ILE A 1 242 ? -15.145 -7.334 -3.007 1.00 96.44 242 ILE A N 1
ATOM 1664 C CA . ILE A 1 242 ? -16.337 -6.489 -2.859 1.00 96.44 242 ILE A CA 1
ATOM 1665 C C . ILE A 1 242 ? -17.568 -7.320 -2.487 1.00 96.44 242 ILE A C 1
ATOM 1667 O O . ILE A 1 242 ? -18.358 -6.886 -1.653 1.00 96.44 242 ILE A O 1
ATOM 1671 N N . LYS A 1 243 ? -17.717 -8.538 -3.027 1.00 96.56 243 LYS A N 1
ATOM 1672 C CA . LYS A 1 243 ? -18.789 -9.454 -2.611 1.00 96.56 243 LYS A CA 1
ATOM 1673 C C . LYS A 1 243 ? -18.666 -9.828 -1.140 1.00 96.56 243 LYS A C 1
ATOM 1675 O O . LYS A 1 243 ? -19.641 -9.676 -0.415 1.00 96.56 243 LYS A O 1
ATOM 1680 N N . MET A 1 244 ? -17.465 -10.199 -0.690 1.00 94.50 244 MET A N 1
ATOM 1681 C CA . MET A 1 244 ? -17.210 -10.512 0.722 1.00 94.50 244 MET A CA 1
ATOM 1682 C C . MET A 1 244 ? -17.556 -9.338 1.650 1.00 94.50 244 MET A C 1
ATOM 1684 O O . MET A 1 244 ? -18.071 -9.548 2.749 1.00 94.50 244 MET A O 1
ATOM 1688 N N . PHE A 1 245 ? -17.264 -8.102 1.229 1.00 94.69 245 PHE A N 1
ATOM 1689 C CA . PHE A 1 245 ? -17.637 -6.896 1.970 1.00 94.69 245 PHE A CA 1
ATOM 1690 C C . PHE A 1 245 ? -19.158 -6.680 2.001 1.00 94.69 245 PHE A C 1
ATOM 1692 O O . PHE A 1 245 ? -19.716 -6.392 3.061 1.00 94.69 245 PHE A O 1
ATOM 1699 N N . LEU A 1 246 ? -19.838 -6.835 0.861 1.00 93.88 246 LEU A N 1
ATOM 1700 C CA . LEU A 1 246 ? -21.291 -6.684 0.770 1.00 93.88 246 LEU A CA 1
ATOM 1701 C C . LEU A 1 246 ? -22.035 -7.754 1.577 1.00 93.88 246 LEU A C 1
ATOM 1703 O O . LEU A 1 246 ? -23.054 -7.444 2.183 1.00 93.88 246 LEU A O 1
ATOM 1707 N N . GLU A 1 247 ? -21.543 -8.991 1.594 1.00 92.81 247 GLU A N 1
ATOM 1708 C CA . GLU A 1 247 ? -22.090 -10.081 2.409 1.00 92.81 247 GLU A CA 1
ATOM 1709 C C . GLU A 1 247 ? -21.957 -9.769 3.901 1.00 92.81 247 GLU A C 1
ATOM 1711 O O . GLU A 1 247 ? -22.972 -9.725 4.589 1.00 92.81 247 GLU A O 1
ATOM 1716 N N . ALA A 1 248 ? -20.756 -9.403 4.366 1.00 89.31 248 ALA A N 1
ATOM 1717 C CA . ALA A 1 248 ? -20.542 -8.998 5.759 1.00 89.31 248 ALA A CA 1
ATOM 1718 C C . ALA A 1 248 ? -21.437 -7.813 6.166 1.00 89.31 248 ALA A C 1
ATOM 1720 O O . ALA A 1 248 ? -22.019 -7.798 7.246 1.00 89.31 248 ALA A O 1
ATOM 1721 N N . SER A 1 249 ? -21.603 -6.835 5.270 1.00 88.81 249 SER A N 1
ATOM 1722 C CA . SER A 1 249 ? -22.465 -5.674 5.519 1.00 88.81 249 SER A CA 1
ATOM 1723 C C . SER A 1 249 ? -23.947 -6.057 5.620 1.00 88.81 249 SER A C 1
ATOM 1725 O O . SER A 1 249 ? -24.687 -5.466 6.404 1.00 88.81 249 SER A O 1
ATOM 1727 N N . LYS A 1 250 ? -24.400 -7.038 4.829 1.00 87.19 250 LYS A N 1
ATOM 1728 C CA . LYS A 1 250 ? -25.782 -7.539 4.873 1.00 87.19 250 LYS A CA 1
ATOM 1729 C C . LYS A 1 250 ? -26.055 -8.354 6.129 1.00 87.19 250 LYS A C 1
ATOM 1731 O O . LYS A 1 250 ? -27.126 -8.193 6.702 1.00 87.19 250 LYS A O 1
ATOM 1736 N N . GLU A 1 251 ? -25.122 -9.207 6.539 1.00 84.00 251 GLU A N 1
ATOM 1737 C CA . GLU A 1 251 ? -25.233 -10.010 7.763 1.00 84.00 251 GLU A CA 1
ATOM 1738 C C . GLU A 1 251 ? -25.372 -9.110 8.993 1.00 84.00 251 GLU A C 1
ATOM 1740 O O . GLU A 1 251 ? -26.307 -9.263 9.781 1.00 84.00 251 GLU A O 1
ATOM 1745 N N . GLU A 1 252 ? -24.519 -8.091 9.100 1.00 78.94 252 GLU A N 1
ATOM 1746 C CA . GLU A 1 252 ? -24.594 -7.113 10.184 1.00 78.94 252 GLU A CA 1
ATOM 1747 C C . GLU A 1 252 ? -25.896 -6.299 10.129 1.00 78.94 252 GLU A C 1
ATOM 1749 O O . GLU A 1 252 ? -26.568 -6.145 11.148 1.00 78.94 252 GLU A O 1
ATOM 1754 N N . ALA A 1 253 ? -26.330 -5.846 8.948 1.00 79.88 253 ALA A N 1
ATOM 1755 C CA . ALA A 1 253 ? -27.602 -5.131 8.815 1.00 79.88 253 ALA A CA 1
ATOM 1756 C C . ALA A 1 253 ? -28.819 -6.006 9.182 1.00 79.88 253 ALA A C 1
ATOM 1758 O O . ALA A 1 253 ? -29.753 -5.529 9.829 1.00 79.88 253 ALA A O 1
ATOM 1759 N N . ALA A 1 254 ? -28.808 -7.288 8.802 1.00 74.69 254 ALA A N 1
ATOM 1760 C CA . ALA A 1 254 ? -29.856 -8.246 9.143 1.00 74.69 254 ALA A CA 1
ATOM 1761 C C . ALA A 1 254 ? -29.928 -8.502 10.655 1.00 74.69 254 ALA A C 1
ATOM 1763 O O . ALA A 1 254 ? -31.029 -8.596 11.198 1.00 74.69 254 ALA A O 1
ATOM 1764 N N . SER A 1 255 ? -28.779 -8.545 11.340 1.00 67.69 255 SER A N 1
ATOM 1765 C CA . SER A 1 255 ? -28.734 -8.704 12.797 1.00 67.69 255 SER A CA 1
ATOM 1766 C C . SER A 1 255 ? -29.489 -7.577 13.518 1.00 67.69 255 SER A C 1
ATOM 1768 O O . SER A 1 255 ? -30.323 -7.849 14.377 1.00 67.69 255 SER A O 1
ATOM 1770 N N . VAL A 1 256 ? -29.293 -6.327 13.082 1.00 67.38 256 VAL A N 1
ATOM 1771 C CA . VAL A 1 256 ? -29.926 -5.128 13.657 1.00 67.38 256 VAL A CA 1
ATOM 1772 C C . VAL A 1 256 ? -31.412 -5.057 13.319 1.00 67.38 256 VAL A C 1
ATOM 1774 O O . VAL A 1 256 ? -32.226 -4.689 14.166 1.00 67.38 256 VAL A O 1
ATOM 1777 N N . ALA A 1 257 ? -31.783 -5.423 12.089 1.00 60.94 257 ALA A N 1
ATOM 1778 C CA . ALA A 1 257 ? -33.179 -5.462 11.661 1.00 60.94 257 ALA A CA 1
ATOM 1779 C C . ALA A 1 257 ? -34.008 -6.473 12.471 1.00 60.94 257 ALA A C 1
ATOM 1781 O O . ALA A 1 257 ? -35.195 -6.246 12.698 1.00 60.94 257 ALA A O 1
ATOM 1782 N N . TRP A 1 258 ? -33.387 -7.571 12.911 1.00 57.88 258 TRP A N 1
ATOM 1783 C CA . TRP A 1 258 ? -34.054 -8.629 13.665 1.00 57.88 258 TRP A CA 1
ATOM 1784 C C . TRP A 1 258 ? -34.153 -8.340 15.167 1.00 57.88 258 TRP A C 1
ATOM 1786 O O . TRP A 1 258 ? -35.185 -8.602 15.781 1.00 57.88 258 TRP A O 1
ATOM 1796 N N . SER A 1 259 ? -33.100 -7.794 15.775 1.00 63.97 259 SER A N 1
ATOM 1797 C CA . SER A 1 259 ? -33.055 -7.520 17.217 1.00 63.97 259 SER A CA 1
ATOM 1798 C C . SER A 1 259 ? -33.631 -6.151 17.601 1.00 63.97 259 SER A C 1
ATOM 1800 O O . SER A 1 259 ? -33.953 -5.934 18.769 1.00 63.97 259 SER A O 1
ATOM 1802 N N . GLY A 1 260 ? -33.696 -5.193 16.665 1.00 62.88 260 GLY A N 1
ATOM 1803 C CA . GLY A 1 260 ? -33.998 -3.783 16.951 1.00 62.88 260 GLY A CA 1
ATOM 1804 C C . GLY A 1 260 ? -32.959 -3.091 17.848 1.00 62.88 260 GLY A C 1
ATOM 1805 O O . GLY A 1 260 ? -33.115 -1.922 18.199 1.00 62.88 260 GLY A O 1
ATOM 1806 N N . MET A 1 261 ? -31.898 -3.807 18.220 1.00 59.59 261 MET A N 1
ATOM 1807 C CA . MET A 1 261 ? -30.805 -3.368 19.074 1.00 59.59 261 MET A CA 1
ATOM 1808 C C . MET A 1 261 ? -29.491 -3.711 18.390 1.00 59.59 261 MET A C 1
ATOM 1810 O O . MET A 1 261 ? -29.329 -4.785 17.820 1.00 59.59 261 MET A O 1
ATOM 1814 N N . TRP A 1 262 ? -28.523 -2.815 18.468 1.00 58.16 262 TRP A N 1
ATOM 1815 C CA . TRP A 1 262 ? -27.174 -3.105 18.001 1.00 58.16 262 TRP A CA 1
ATOM 1816 C C . TRP A 1 262 ? -26.640 -4.380 18.695 1.00 58.16 262 TRP A C 1
ATOM 1818 O O . TRP A 1 262 ? -26.750 -4.437 19.925 1.00 58.16 262 TRP A O 1
ATOM 1828 N N . PRO A 1 263 ? -26.113 -5.400 17.972 1.00 56.97 263 PRO A N 1
ATOM 1829 C CA . PRO A 1 263 ? -25.400 -6.512 18.600 1.00 56.97 263 PRO A CA 1
ATOM 1830 C C . PRO A 1 263 ? -24.379 -5.996 19.607 1.00 56.97 263 PRO A C 1
ATOM 1832 O O . PRO A 1 263 ? -23.717 -4.978 19.370 1.00 56.97 263 PRO A O 1
ATOM 1835 N N . LYS A 1 264 ? -24.317 -6.670 20.756 1.00 55.62 264 LYS A N 1
ATOM 1836 C CA . LYS A 1 264 ? -23.388 -6.306 21.825 1.00 55.62 264 LYS A CA 1
ATOM 1837 C C . LYS A 1 264 ? -21.965 -6.595 21.355 1.00 55.62 264 LYS A C 1
ATOM 1839 O O . LYS A 1 264 ? -21.747 -7.553 20.624 1.00 55.62 264 LYS A O 1
ATOM 1844 N N . GLU A 1 265 ? -21.000 -5.794 21.805 1.00 50.59 265 GLU A N 1
ATOM 1845 C CA . GLU A 1 265 ? -19.577 -5.959 21.447 1.00 50.59 265 GLU A CA 1
ATOM 1846 C C . GLU A 1 265 ? -19.023 -7.359 21.780 1.00 50.59 265 GLU A C 1
ATOM 1848 O O . GLU A 1 265 ? -18.052 -7.784 21.175 1.00 50.59 265 GLU A O 1
ATOM 1853 N N . GLU A 1 266 ? -19.659 -8.087 22.701 1.00 44.91 266 GLU A N 1
ATOM 1854 C CA . GLU A 1 266 ? -19.312 -9.458 23.105 1.00 44.91 266 GLU A CA 1
ATOM 1855 C C . GLU A 1 266 ? -19.768 -10.541 22.100 1.00 44.91 266 GLU A C 1
ATOM 1857 O O . GLU A 1 266 ? -19.381 -11.700 22.235 1.00 44.91 266 GLU A O 1
ATOM 1862 N N . GLU A 1 267 ? -20.611 -10.187 21.121 1.00 42.19 267 GLU A N 1
ATOM 1863 C CA . GLU A 1 267 ? -21.219 -11.102 20.137 1.00 42.19 267 GLU A CA 1
ATOM 1864 C C . GLU A 1 267 ? -20.641 -10.944 18.708 1.00 42.19 267 GLU A C 1
ATOM 1866 O O . GLU A 1 267 ? -21.099 -11.632 17.792 1.00 42.19 267 GLU A O 1
ATOM 1871 N N . LEU A 1 268 ? -19.657 -10.049 18.514 1.00 43.41 268 LEU A N 1
ATOM 1872 C CA . LEU A 1 268 ? -18.950 -9.760 17.249 1.00 43.41 268 LEU A CA 1
ATOM 1873 C C . LEU A 1 268 ? -17.537 -10.361 17.229 1.00 43.41 268 LEU A C 1
ATOM 1875 O O . LEU A 1 268 ? -17.099 -10.757 16.123 1.00 43.41 268 LEU A O 1
#

Radius of gyration: 18.5 Å; chains: 1; bounding box: 60×32×48 Å

Secondary structure (DSSP, 8-state):
----PPP-PPPSS-HHHHHHIIIIIHHHHHHHGGG-TTHHHHHHHHHHHHHHHHHHHHHHHHHTTT-TTHHHHHHHHHHHHHHHHHHHHHHHHHHTT-TTHHHHHHHHHHHHHHHHHHHHHHHTS----TTHHHHHHHHHHHHHHHHHHHHHHHHTSSSHHHHIIIIITTSHHHHHHHHHHHHHHHHHHHS-STT--HHHHHHHHHHHHHHHHHHHHHHTTTTSHHHHHHHHHHHHHHHHHHHHHHHHHHHHHHHHHHHSSPPPGGG-

pLDDT: mean 88.56, std 14.84, range [27.28, 98.44]